Protein AF-A0AB35UZD3-F1 (afdb_monomer_lite)

Radius of gyration: 25.74 Å; chains: 1; bounding box: 60×39×93 Å

Secondary structure (DSSP, 8-state):
-HHHHHHHHHHHTTT----HHHHHHHHHHHHHIIIIIHHHHHSPP---TT-HHHHHHHHHHHHHHHIIIIIIHHHHHIIIII--SHHHHHHHHHHHHHHHHHHHHHHH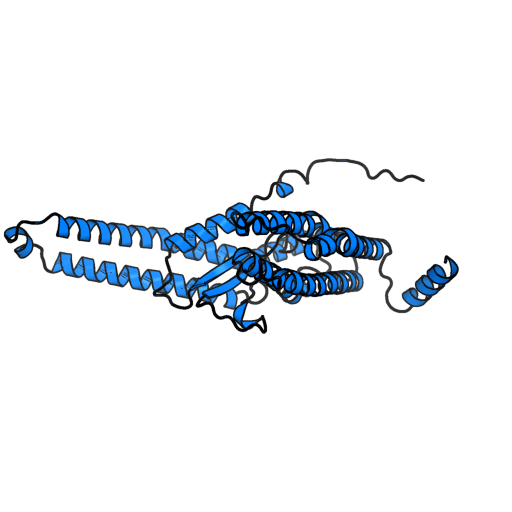HHHTSTTTTT-HHHHHHHHHHHHHHHHHHHTHHHHSS---HHHHHHHHHHHHHHHHHHHHHHHHHHHHHHHHHHHHHHHHHHHHT---HHHHTTS-HHHHHHHHHHHHHHHHHHHHHHHHHHHHHHH-GGG-EEHHHHS-S---SSEEEEEEEESGGGTSEEEEEEEEESSTTT--HHHHHHHHHHHHHHHH--GGGGTSSS---------

Sequence (319 aa):
IENLKSLIKRMVTIQSQIHLDVIDVVHQLEEVYEDKLIPLLIEPIQFVAKNADVVAQMHLKKFENVLTGEFFSLMHVASKKHLSHIEEFDYLYLKGHRLLSELLAYYREFKSQPSLIFNHYVQMFEYKLFAYVKLLEKRKQECFVPLNENDWNFMHERSMQPIRALQSTISQNLVDYRELRMFINKFKRDQTKQTSLLKRMMKSDQAENDLLDAQKSSIELKRKIFMSILDIPRSYPNASVFIEFESMHNFTDKQRHYAFPCGDNGLTRLPILLSVPDTYTEFDVEEFNALIQYDLNFSSSSRAEKIGLDDHSPISYSV

pLDDT: mean 81.77, std 18.62, range [26.58, 97.69]

Foldseek 3Di:
DVVVVVVVVVVVPPPDCQDVVLVVLLVQLVCLLVVPQLCLLVPDQDDDPVCLLVSVVVSVVSNQCSCQVRNLVSLQCCLQPPDDDLVSLVVSLVSSLVSLVVSLVSLVVSCPPPSRVPRPVSVVVSLLSVVLSVLCVLCSVQRRHDDDPVSLVVLQVLLCVLLVLLVCLLVVLVVVLVVLVVLLVVVVVVVVPPPDPVVVVVPDPVVVVVNVVSVVVNLVSLVSSLVSNVCSCVVRVSFKDFSCVPPPDDDPDQWIWMWGAADRSSRNHGTQIQIDGNDSVPDDSVVRVVSSCVSVVVRVDDPPVVPPDDDDDDDDDDD

Organism: NCBI:txid2665161

Structure (mmCIF, N/CA/C/O backbone):
data_AF-A0AB35UZD3-F1
#
_entry.id   AF-A0AB35UZD3-F1
#
loop_
_atom_site.group_PDB
_atom_site.id
_atom_site.type_symbol
_atom_site.label_atom_id
_atom_site.label_alt_id
_atom_site.label_comp_id
_atom_site.label_asym_id
_atom_site.label_entity_id
_atom_site.label_seq_id
_atom_site.pdbx_PDB_ins_code
_atom_site.Cartn_x
_atom_site.Cartn_y
_atom_site.Cartn_z
_atom_site.occupancy
_atom_site.B_iso_or_equiv
_atom_site.auth_seq_id
_atom_site.auth_comp_id
_atom_site.auth_asym_id
_atom_site.auth_atom_id
_atom_site.pdbx_PDB_model_num
ATOM 1 N N . ILE A 1 1 ? 13.316 0.110 -42.122 1.00 50.53 1 ILE A N 1
ATOM 2 C CA . ILE A 1 1 ? 13.240 -0.017 -40.644 1.00 50.53 1 ILE A CA 1
ATOM 3 C C . ILE A 1 1 ? 14.471 0.607 -39.978 1.00 50.53 1 ILE A C 1
ATOM 5 O O . ILE A 1 1 ? 14.299 1.493 -39.151 1.00 50.53 1 ILE A O 1
ATOM 9 N N . GLU A 1 2 ? 15.698 0.272 -40.391 1.00 47.81 2 GLU A N 1
ATOM 10 C CA . GLU A 1 2 ? 16.928 0.882 -39.837 1.00 47.81 2 GLU A CA 1
ATOM 11 C C . GLU A 1 2 ? 17.034 2.405 -40.026 1.00 47.81 2 GLU A C 1
ATOM 13 O O . GLU A 1 2 ? 17.428 3.111 -39.102 1.00 47.81 2 GLU A O 1
ATOM 18 N N . ASN A 1 3 ? 16.591 2.943 -41.167 1.00 46.56 3 ASN A N 1
ATOM 19 C CA . ASN A 1 3 ? 16.571 4.395 -41.388 1.00 46.56 3 ASN A CA 1
ATOM 20 C C . ASN A 1 3 ? 15.575 5.136 -40.477 1.00 46.56 3 ASN A C 1
ATOM 22 O O . ASN A 1 3 ? 15.843 6.265 -40.077 1.00 46.56 3 ASN A O 1
ATOM 26 N N . LEU A 1 4 ? 14.463 4.496 -40.094 1.00 49.16 4 LEU A N 1
ATOM 27 C CA . LEU A 1 4 ? 13.502 5.066 -39.143 1.00 49.16 4 LEU A CA 1
ATOM 28 C C . LEU A 1 4 ? 14.090 5.057 -37.723 1.00 49.16 4 LEU A C 1
ATOM 30 O O . LEU A 1 4 ? 14.024 6.065 -37.031 1.00 49.16 4 LEU A O 1
ATOM 34 N N . LYS A 1 5 ? 14.763 3.962 -37.332 1.00 52.31 5 LYS A N 1
ATOM 35 C CA . LYS A 1 5 ? 15.524 3.881 -36.072 1.00 52.31 5 LYS A CA 1
ATOM 36 C C . LYS A 1 5 ? 16.644 4.930 -36.005 1.00 52.31 5 LYS A C 1
ATOM 38 O O . LYS A 1 5 ? 16.856 5.514 -34.950 1.00 52.31 5 LYS A O 1
ATOM 43 N N . SER A 1 6 ? 17.328 5.207 -37.117 1.00 52.28 6 SER A N 1
ATOM 44 C CA . SER A 1 6 ? 18.376 6.238 -37.222 1.00 52.28 6 SER A CA 1
ATOM 45 C C . SER A 1 6 ? 17.820 7.664 -37.108 1.00 52.28 6 SER A C 1
ATOM 47 O O . SER A 1 6 ? 18.393 8.506 -36.416 1.00 52.28 6 SER A O 1
ATOM 49 N N . LEU A 1 7 ? 16.664 7.930 -37.724 1.00 48.00 7 LEU A N 1
ATOM 50 C CA . LEU A 1 7 ? 15.980 9.222 -37.629 1.00 48.00 7 LEU A CA 1
ATOM 51 C C . LEU A 1 7 ? 15.381 9.460 -36.235 1.00 48.00 7 LEU A C 1
ATOM 53 O O . LEU A 1 7 ? 15.512 10.564 -35.718 1.00 48.00 7 LEU A O 1
ATOM 57 N N . ILE A 1 8 ? 14.833 8.427 -35.584 1.00 53.97 8 ILE A N 1
ATOM 58 C CA . ILE A 1 8 ? 14.399 8.482 -34.176 1.00 53.97 8 ILE A CA 1
ATOM 59 C C . ILE A 1 8 ? 15.610 8.703 -33.257 1.00 53.97 8 ILE A C 1
ATOM 61 O O . ILE A 1 8 ? 15.579 9.612 -32.432 1.00 53.97 8 ILE A O 1
ATOM 65 N N . LYS A 1 9 ? 16.724 7.979 -33.463 1.00 50.94 9 LYS A N 1
ATOM 66 C CA . LYS A 1 9 ? 17.992 8.207 -32.739 1.00 50.94 9 LYS A CA 1
ATOM 67 C C . LYS A 1 9 ? 18.490 9.649 -32.862 1.00 50.94 9 LYS A C 1
ATOM 69 O O . LYS A 1 9 ? 19.002 10.184 -31.890 1.00 50.94 9 LYS A O 1
ATOM 74 N N . ARG A 1 10 ? 18.329 10.285 -34.030 1.00 42.53 10 ARG A N 1
ATOM 75 C CA . ARG A 1 10 ? 18.754 11.676 -34.271 1.00 42.53 10 ARG A CA 1
ATOM 76 C C . ARG A 1 10 ? 17.759 12.735 -33.783 1.00 42.53 10 ARG A C 1
ATOM 78 O O . ARG A 1 10 ? 18.188 13.830 -33.428 1.00 42.53 10 ARG A O 1
ATOM 85 N N . MET A 1 11 ? 16.462 12.430 -33.731 1.00 39.59 11 MET A N 1
ATOM 86 C CA . MET A 1 11 ? 15.460 13.315 -33.118 1.00 39.59 11 MET A CA 1
ATOM 87 C C . MET A 1 11 ? 15.572 13.333 -31.587 1.00 39.59 11 MET A C 1
ATOM 89 O O . MET A 1 11 ? 15.390 14.384 -30.982 1.00 39.59 11 MET A O 1
ATOM 93 N N . VAL A 1 12 ? 15.934 12.205 -30.969 1.00 46.06 12 VAL A N 1
ATOM 94 C CA . VAL A 1 12 ? 16.073 12.068 -29.506 1.00 46.06 12 VAL A CA 1
ATOM 95 C C . VAL A 1 12 ? 17.346 12.744 -28.967 1.00 46.06 12 VAL A C 1
ATOM 97 O O . VAL A 1 12 ? 17.380 13.182 -27.822 1.00 46.06 12 VAL A O 1
ATOM 100 N N . THR A 1 13 ? 18.376 12.942 -29.794 1.00 47.84 13 THR A N 1
ATOM 101 C CA . THR A 1 13 ? 19.670 13.504 -29.357 1.00 47.84 13 THR A CA 1
ATOM 102 C C . THR A 1 13 ? 19.704 15.010 -29.068 1.00 47.84 13 THR A C 1
ATOM 104 O O . THR A 1 13 ? 20.735 15.492 -28.609 1.00 47.84 13 THR A O 1
ATOM 107 N N . ILE A 1 14 ? 18.635 15.774 -29.323 1.00 43.78 14 ILE A N 1
ATOM 108 C CA . ILE A 1 14 ? 18.670 17.243 -29.158 1.00 43.78 14 ILE A CA 1
ATOM 109 C C . ILE A 1 14 ? 18.117 17.712 -27.794 1.00 43.78 14 ILE A C 1
ATOM 111 O O . ILE A 1 14 ? 18.363 18.859 -27.428 1.00 43.78 14 ILE A O 1
ATOM 115 N N . GLN A 1 15 ? 17.445 16.862 -26.996 1.00 41.19 15 GLN A N 1
ATOM 116 C CA . GLN A 1 15 ? 16.806 17.322 -25.742 1.00 41.19 15 GLN A CA 1
ATOM 117 C C . GLN A 1 15 ? 17.125 16.586 -24.429 1.00 41.19 15 GLN A C 1
ATOM 119 O O . GLN A 1 15 ? 16.855 17.171 -23.386 1.00 41.19 15 GLN A O 1
ATOM 124 N N . SER A 1 16 ? 17.769 15.417 -24.413 1.00 50.25 16 SER A N 1
ATOM 125 C CA . SER A 1 16 ? 18.412 14.875 -23.197 1.00 50.25 16 SER A CA 1
ATOM 126 C C . SER A 1 16 ? 19.203 13.610 -23.535 1.00 50.25 16 SER A C 1
ATOM 128 O O . SER A 1 16 ? 18.714 12.726 -24.235 1.00 50.25 16 SER A O 1
ATOM 130 N N . GLN A 1 17 ? 20.447 13.510 -23.065 1.00 63.41 17 GLN A N 1
ATOM 131 C CA . GLN A 1 17 ? 21.273 12.306 -23.212 1.00 63.41 17 GLN A CA 1
ATOM 132 C C . GLN A 1 17 ? 20.837 11.254 -22.182 1.00 63.41 17 GLN A C 1
ATOM 134 O O . GLN A 1 17 ? 21.540 11.002 -21.213 1.00 63.41 17 GLN A O 1
ATOM 139 N N . ILE A 1 18 ? 19.650 10.674 -22.357 1.00 74.19 18 ILE A N 1
ATOM 140 C CA . ILE A 1 18 ? 19.240 9.498 -21.580 1.00 74.19 18 ILE A CA 1
ATOM 141 C C . ILE A 1 18 ? 20.068 8.311 -22.083 1.00 74.19 18 ILE A C 1
ATOM 143 O O . ILE A 1 18 ? 20.087 8.046 -23.291 1.00 74.19 18 ILE A O 1
ATOM 147 N N . HIS A 1 19 ? 20.768 7.612 -21.185 1.00 79.56 19 HIS A N 1
ATOM 148 C CA . HIS A 1 19 ? 21.580 6.459 -21.574 1.00 79.56 19 HIS A CA 1
ATOM 149 C C . HIS A 1 19 ? 20.706 5.325 -22.132 1.00 79.56 19 HIS A C 1
ATOM 151 O O . HIS A 1 19 ? 19.556 5.140 -21.729 1.00 79.56 19 HIS A O 1
ATOM 157 N N . LEU A 1 20 ? 21.262 4.549 -23.072 1.00 79.88 20 LEU A N 1
ATOM 158 C CA . LEU A 1 20 ? 20.545 3.443 -23.722 1.00 79.88 20 LEU A CA 1
ATOM 159 C C . LEU A 1 20 ? 20.046 2.410 -22.705 1.00 79.88 20 LEU A C 1
ATOM 161 O O . LEU A 1 20 ? 18.910 1.970 -22.819 1.00 79.88 20 LEU A O 1
ATOM 165 N N . ASP A 1 21 ? 20.826 2.136 -21.661 1.00 81.12 21 ASP A N 1
ATOM 166 C CA . ASP A 1 21 ? 20.460 1.192 -20.602 1.00 81.12 21 ASP A CA 1
ATOM 167 C C . ASP A 1 21 ? 19.154 1.592 -19.891 1.00 81.12 21 ASP A C 1
ATOM 169 O O . ASP A 1 21 ? 18.340 0.746 -19.526 1.00 81.12 21 ASP A O 1
ATOM 173 N N . VAL A 1 22 ? 18.901 2.897 -19.740 1.00 83.56 22 VAL A N 1
ATOM 174 C CA . VAL A 1 22 ? 17.664 3.425 -19.142 1.00 83.56 22 VAL A CA 1
ATOM 175 C C . VAL A 1 22 ? 16.482 3.263 -20.093 1.00 83.56 22 VAL A C 1
ATOM 177 O O . VAL A 1 22 ? 15.368 2.956 -19.667 1.00 83.56 22 VAL A O 1
ATOM 180 N N . ILE A 1 23 ? 16.720 3.455 -21.392 1.00 86.44 23 ILE A N 1
ATOM 181 C CA . ILE A 1 23 ? 15.714 3.217 -22.429 1.00 86.44 23 ILE A CA 1
ATOM 182 C C . ILE A 1 23 ? 15.342 1.731 -22.458 1.00 86.44 23 ILE A C 1
ATOM 184 O O . ILE A 1 23 ? 14.156 1.417 -22.522 1.00 86.44 23 ILE A O 1
ATOM 188 N N . ASP A 1 24 ? 16.322 0.838 -22.335 1.00 89.38 24 ASP A N 1
ATOM 189 C CA . ASP A 1 24 ? 16.109 -0.609 -22.317 1.00 89.38 24 ASP A CA 1
ATOM 190 C C . ASP A 1 24 ? 15.328 -1.054 -21.072 1.00 89.38 24 ASP A C 1
ATOM 192 O O . ASP A 1 24 ? 14.417 -1.873 -21.183 1.00 89.38 24 ASP A O 1
ATOM 196 N N . VAL A 1 25 ? 15.597 -0.468 -19.898 1.00 91.50 25 VAL A N 1
ATOM 197 C CA . VAL A 1 25 ? 14.774 -0.687 -18.692 1.00 91.50 25 VAL A CA 1
ATOM 198 C C . VAL A 1 25 ? 13.322 -0.272 -18.933 1.00 91.50 25 VAL A C 1
ATOM 200 O O . VAL A 1 25 ? 12.401 -1.008 -18.580 1.00 91.50 25 VAL A O 1
ATOM 203 N N . VAL A 1 26 ? 13.091 0.906 -19.520 1.00 93.06 26 VAL A N 1
ATOM 204 C CA . VAL A 1 26 ? 11.726 1.370 -19.814 1.00 93.06 26 VAL A CA 1
ATOM 205 C C . VAL A 1 26 ? 11.046 0.468 -20.839 1.00 93.06 26 VAL A C 1
ATOM 207 O O . VAL A 1 26 ? 9.862 0.183 -20.689 1.00 93.06 26 VAL A O 1
ATOM 210 N N . HIS A 1 27 ? 11.783 -0.030 -21.830 1.00 93.50 27 HIS A N 1
ATOM 211 C CA . HIS A 1 27 ? 11.247 -0.986 -22.788 1.00 93.50 27 HIS A CA 1
ATOM 212 C C . HIS A 1 27 ? 10.813 -2.289 -22.104 1.00 93.50 27 HIS A C 1
ATOM 214 O O . HIS A 1 27 ? 9.703 -2.750 -22.339 1.00 93.50 27 HIS A O 1
ATOM 220 N N . GLN A 1 28 ? 11.617 -2.819 -21.177 1.00 95.75 28 GLN A N 1
ATOM 221 C CA . GLN A 1 28 ? 11.245 -3.996 -20.382 1.00 95.75 28 GLN A CA 1
ATOM 222 C C . GLN A 1 28 ? 10.005 -3.746 -19.509 1.00 95.75 28 GLN A C 1
ATOM 224 O O . GLN A 1 28 ? 9.176 -4.639 -19.343 1.00 95.75 28 GLN A O 1
ATOM 229 N N . LEU A 1 29 ? 9.839 -2.534 -18.960 1.00 95.25 29 LEU A N 1
ATOM 230 C CA . LEU A 1 29 ? 8.610 -2.166 -18.243 1.00 95.25 29 LEU A CA 1
ATOM 231 C C . LEU A 1 29 ? 7.386 -2.192 -19.166 1.00 95.25 29 LEU A C 1
ATOM 233 O O . LEU A 1 29 ? 6.329 -2.666 -18.751 1.00 95.25 29 LEU A O 1
ATOM 237 N N . GLU A 1 30 ? 7.526 -1.686 -20.393 1.00 95.94 30 GLU A N 1
ATOM 238 C CA . GLU A 1 30 ? 6.470 -1.719 -21.409 1.00 95.94 30 GLU A CA 1
ATOM 239 C C . GLU A 1 30 ? 6.146 -3.166 -21.822 1.00 95.94 30 GLU A C 1
ATOM 241 O O . GLU A 1 30 ? 4.973 -3.526 -21.838 1.00 95.94 30 GLU A O 1
ATOM 246 N N . GLU A 1 31 ? 7.147 -4.029 -22.021 1.00 97.38 31 GLU A N 1
ATOM 247 C CA . GLU A 1 31 ? 6.947 -5.460 -22.313 1.00 97.38 31 GLU A CA 1
ATOM 248 C C . GLU A 1 31 ? 6.206 -6.187 -21.178 1.00 97.38 31 GLU A C 1
ATOM 250 O O . GLU A 1 31 ? 5.203 -6.856 -21.412 1.00 97.38 31 GLU A O 1
ATOM 255 N N . VAL A 1 32 ? 6.635 -6.029 -19.918 1.00 96.69 32 VAL A N 1
ATOM 256 C CA . VAL A 1 32 ? 5.937 -6.639 -18.766 1.00 96.69 32 VAL A CA 1
ATOM 257 C C . VAL A 1 32 ? 4.494 -6.135 -18.668 1.00 96.69 32 VAL A C 1
ATOM 259 O O . VAL A 1 32 ? 3.578 -6.898 -18.340 1.00 96.69 32 VAL A O 1
ATOM 262 N N . TYR A 1 33 ? 4.276 -4.851 -18.946 1.00 96.12 33 TYR A N 1
ATOM 263 C CA . TYR A 1 33 ? 2.950 -4.253 -18.948 1.00 96.12 33 TYR A CA 1
ATOM 264 C C . TYR A 1 33 ? 2.049 -4.855 -20.038 1.00 96.12 33 TYR A C 1
ATOM 266 O O . TYR A 1 33 ? 0.976 -5.369 -19.710 1.00 96.12 33 TYR A O 1
ATOM 274 N N . GLU A 1 34 ? 2.488 -4.843 -21.298 1.00 95.44 34 GLU A N 1
ATOM 275 C CA . GLU A 1 34 ? 1.694 -5.278 -22.454 1.00 95.44 34 GLU A CA 1
ATOM 276 C C . GLU A 1 34 ? 1.517 -6.800 -22.513 1.00 95.44 34 GLU A C 1
ATOM 278 O O . GLU A 1 34 ? 0.404 -7.276 -22.741 1.00 95.44 34 GLU A O 1
ATOM 283 N N . ASP A 1 35 ? 2.573 -7.570 -22.246 1.00 95.94 35 ASP A N 1
ATOM 284 C CA . ASP A 1 35 ? 2.575 -9.020 -22.472 1.00 95.94 35 ASP A CA 1
ATOM 285 C C . ASP A 1 35 ? 2.112 -9.828 -21.257 1.00 95.94 35 ASP A C 1
ATOM 287 O O . ASP A 1 35 ? 1.741 -10.998 -21.394 1.00 95.94 35 ASP A O 1
ATOM 291 N N . LYS A 1 36 ? 2.149 -9.245 -20.049 1.00 95.44 36 LYS A N 1
ATOM 292 C CA . LYS A 1 36 ? 1.853 -9.982 -18.807 1.00 95.44 36 LYS A CA 1
ATOM 293 C C . LYS A 1 36 ? 0.766 -9.349 -17.954 1.00 95.44 36 LYS A C 1
ATOM 295 O O . LYS A 1 36 ? -0.144 -10.060 -17.534 1.00 95.44 36 LYS A O 1
ATOM 300 N N . LEU A 1 37 ? 0.837 -8.048 -17.668 1.00 96.06 37 LEU A N 1
ATOM 301 C CA . LEU A 1 37 ? -0.113 -7.405 -16.751 1.00 96.06 37 LEU A CA 1
ATOM 302 C C . LEU A 1 37 ? -1.478 -7.156 -17.398 1.00 96.06 37 LEU A C 1
ATOM 304 O O . LEU A 1 37 ? -2.499 -7.521 -16.816 1.00 96.06 37 LEU A O 1
ATOM 308 N N . ILE A 1 38 ? -1.505 -6.569 -18.595 1.00 95.38 38 ILE A N 1
ATOM 309 C CA . ILE A 1 38 ? -2.751 -6.270 -19.308 1.00 95.38 38 ILE A CA 1
ATOM 310 C C . ILE A 1 38 ? -3.563 -7.533 -19.637 1.00 95.38 38 ILE A C 1
ATOM 312 O O . ILE A 1 38 ? -4.761 -7.542 -19.336 1.00 95.38 38 ILE A O 1
ATOM 316 N N . PRO A 1 39 ? -2.969 -8.628 -20.153 1.00 94.62 39 PRO A N 1
ATOM 317 C CA . PRO A 1 39 ? -3.711 -9.853 -20.431 1.00 94.62 39 PRO A CA 1
ATOM 318 C C . PRO A 1 39 ? -4.441 -10.399 -19.207 1.00 94.62 39 PRO A C 1
ATOM 320 O O . PRO A 1 39 ? -5.591 -10.805 -19.323 1.00 94.62 39 PRO A O 1
ATOM 323 N N . LEU A 1 40 ? -3.844 -10.322 -18.013 1.00 92.75 40 LEU A N 1
ATOM 324 C CA . LEU A 1 40 ? -4.507 -10.769 -16.786 1.00 92.75 40 LEU A CA 1
ATOM 325 C C . LEU A 1 40 ? -5.782 -9.970 -16.479 1.00 92.75 40 LEU A C 1
ATOM 327 O O . LEU A 1 40 ? -6.731 -10.542 -15.963 1.00 92.75 40 LEU A O 1
ATOM 331 N N . LEU A 1 41 ? -5.848 -8.684 -16.825 1.00 91.81 41 LEU A N 1
ATOM 332 C CA . LEU A 1 41 ? -7.029 -7.851 -16.570 1.00 91.81 41 LEU A CA 1
ATOM 333 C C . LEU A 1 41 ? -8.119 -7.991 -17.645 1.00 91.81 41 LEU A C 1
ATOM 335 O O . LEU A 1 41 ? -9.282 -7.690 -17.376 1.00 91.81 41 LEU A O 1
ATOM 339 N N . ILE A 1 42 ? -7.759 -8.446 -18.847 1.00 87.81 42 ILE A N 1
ATOM 340 C CA . ILE A 1 42 ? -8.686 -8.611 -19.980 1.00 87.81 42 ILE A CA 1
ATOM 341 C C . ILE A 1 42 ? -9.194 -10.057 -20.090 1.00 87.81 42 ILE A C 1
ATOM 343 O O . ILE A 1 42 ? -10.312 -10.288 -20.557 1.00 87.81 42 ILE A O 1
ATOM 347 N N . GLU A 1 43 ? -8.397 -11.041 -19.668 1.00 79.50 43 GLU A N 1
ATOM 348 C CA . GLU A 1 43 ? -8.761 -12.454 -19.735 1.00 79.50 43 GLU A CA 1
ATOM 349 C C . GLU A 1 43 ? -10.076 -12.733 -18.980 1.00 79.50 43 GLU A C 1
ATOM 351 O O . GLU A 1 43 ? -10.225 -12.367 -17.809 1.00 79.50 43 GLU A O 1
ATOM 356 N N . PRO A 1 44 ? -11.048 -13.418 -19.612 1.00 69.69 44 PRO A N 1
ATOM 357 C CA . PRO A 1 44 ? -12.318 -13.708 -18.971 1.00 69.69 44 PRO A CA 1
ATOM 358 C C . PRO A 1 44 ? -12.106 -14.679 -17.808 1.00 69.69 44 PRO A C 1
ATOM 360 O O . PRO A 1 44 ? -11.716 -15.835 -17.996 1.00 69.69 44 PRO A O 1
ATOM 363 N N . ILE A 1 45 ? -12.418 -14.236 -16.592 1.00 74.44 45 ILE A N 1
ATOM 364 C CA . ILE A 1 45 ? -12.371 -15.109 -15.423 1.00 74.44 45 ILE A CA 1
ATOM 365 C C . ILE A 1 45 ? -13.608 -16.010 -15.420 1.00 74.44 45 ILE A C 1
ATOM 367 O O . ILE A 1 45 ? -14.748 -15.553 -15.318 1.00 74.44 45 ILE A O 1
ATOM 371 N N . GLN A 1 46 ? -13.388 -17.322 -15.496 1.00 70.38 46 GLN A N 1
ATOM 372 C CA . GLN A 1 46 ? -14.461 -18.305 -15.370 1.00 70.38 46 GLN A CA 1
ATOM 373 C C . GLN A 1 46 ? -14.864 -18.467 -13.901 1.00 70.38 46 GLN A C 1
ATOM 375 O O . GLN A 1 46 ? -14.268 -19.234 -13.144 1.00 70.38 46 GLN A O 1
ATOM 380 N N . PHE A 1 47 ? -15.901 -17.742 -13.486 1.00 70.25 47 PHE A N 1
ATOM 381 C CA . PHE A 1 47 ? -16.463 -17.879 -12.147 1.00 70.25 47 PHE A CA 1
ATOM 382 C C . PHE A 1 47 ? -17.353 -19.120 -12.054 1.00 70.25 47 PHE A C 1
ATOM 384 O O . PHE A 1 47 ? -18.409 -19.204 -12.678 1.00 70.25 47 PHE A O 1
ATOM 391 N N . VAL A 1 48 ? -16.971 -20.069 -11.201 1.00 66.19 48 VAL A N 1
ATOM 392 C CA . VAL A 1 48 ? -17.897 -21.098 -10.716 1.00 66.19 48 VAL A CA 1
ATOM 393 C C . VAL A 1 48 ? -18.635 -20.505 -9.516 1.00 66.19 48 VAL A C 1
ATOM 395 O O . VAL A 1 48 ? -18.000 -20.165 -8.520 1.00 66.19 48 VAL A O 1
ATOM 398 N N . ALA A 1 49 ? -19.965 -20.376 -9.597 1.00 57.84 49 ALA A N 1
ATOM 399 C CA . ALA A 1 49 ? -20.799 -19.572 -8.686 1.00 57.84 49 ALA A CA 1
ATOM 400 C C . ALA A 1 49 ? -20.582 -19.798 -7.171 1.00 57.84 49 ALA A C 1
ATOM 402 O O . ALA A 1 49 ? -20.855 -18.901 -6.382 1.00 57.84 49 ALA A O 1
ATOM 403 N N . LYS A 1 50 ? -20.078 -20.965 -6.743 1.00 62.28 50 LYS A N 1
ATOM 404 C CA . LYS A 1 50 ? -19.797 -21.261 -5.324 1.00 62.28 50 LYS A CA 1
ATOM 405 C C . LYS A 1 50 ? -18.426 -20.783 -4.817 1.00 62.28 50 LYS A C 1
ATOM 407 O O . LYS A 1 50 ? -18.216 -20.812 -3.614 1.00 62.28 50 LYS A O 1
ATOM 412 N N . ASN A 1 51 ? -17.522 -20.339 -5.696 1.00 72.44 51 ASN A N 1
ATOM 413 C CA . ASN A 1 51 ? -16.123 -20.030 -5.363 1.00 72.44 51 ASN A CA 1
ATOM 414 C C . ASN A 1 51 ? -15.652 -18.665 -5.900 1.00 72.44 51 ASN A C 1
ATOM 416 O O . ASN A 1 51 ? -14.452 -18.470 -6.084 1.00 72.44 51 ASN A O 1
ATOM 420 N N . ALA A 1 52 ? -16.561 -17.725 -6.182 1.00 77.31 52 ALA A N 1
ATOM 421 C CA . ALA A 1 52 ? -16.204 -16.476 -6.860 1.00 77.31 52 ALA A CA 1
ATOM 422 C C . ALA A 1 52 ? -15.126 -15.663 -6.117 1.00 77.31 52 ALA A C 1
ATOM 424 O O . ALA A 1 52 ? -14.160 -15.232 -6.742 1.00 77.31 52 ALA A O 1
ATOM 425 N N . ASP A 1 53 ? -15.224 -15.558 -4.787 1.00 84.12 53 ASP A N 1
ATOM 426 C CA . ASP A 1 53 ? -14.225 -14.869 -3.958 1.00 84.12 53 ASP A CA 1
ATOM 427 C C . ASP A 1 53 ? -12.851 -15.538 -4.001 1.00 84.12 53 ASP A C 1
ATOM 429 O O . ASP A 1 53 ? -11.829 -14.863 -4.089 1.00 84.12 53 ASP A O 1
ATOM 433 N N . VAL A 1 54 ? -12.815 -16.873 -3.971 1.00 85.31 54 VAL A N 1
ATOM 434 C CA . VAL A 1 54 ? -11.562 -17.638 -4.015 1.00 85.31 54 VAL A CA 1
ATOM 435 C C . VAL A 1 54 ? -10.892 -17.471 -5.375 1.00 85.31 54 VAL A C 1
ATOM 437 O O . VAL A 1 54 ? -9.687 -17.240 -5.447 1.00 85.31 54 VAL A O 1
ATOM 440 N N . VAL A 1 55 ? -11.672 -17.546 -6.456 1.00 86.94 55 VAL A N 1
ATOM 441 C CA . VAL A 1 55 ? -11.171 -17.348 -7.820 1.00 86.94 55 VAL A CA 1
ATOM 442 C C . VAL A 1 55 ? -10.641 -15.923 -7.993 1.00 86.94 55 VAL A C 1
ATOM 444 O O . VAL A 1 55 ? -9.538 -15.753 -8.510 1.00 86.94 55 VAL A O 1
ATOM 447 N N . ALA A 1 56 ? -11.368 -14.914 -7.502 1.00 87.38 56 ALA A N 1
ATOM 448 C CA . ALA A 1 56 ? -10.925 -13.523 -7.528 1.00 87.38 56 ALA A CA 1
ATOM 449 C C . ALA A 1 56 ? -9.608 -13.340 -6.756 1.00 87.38 56 ALA A C 1
ATOM 451 O O . ALA A 1 56 ? -8.646 -12.817 -7.308 1.00 87.38 56 ALA A O 1
ATOM 452 N N . GLN A 1 57 ? -9.509 -13.841 -5.522 1.00 89.25 57 GLN A N 1
ATOM 453 C CA . GLN A 1 57 ? -8.280 -13.753 -4.725 1.00 89.25 57 GLN A CA 1
ATOM 454 C C . GLN A 1 57 ? -7.086 -14.453 -5.388 1.00 89.25 57 GLN A C 1
ATOM 456 O O . GLN A 1 57 ? -5.982 -13.911 -5.402 1.00 89.25 57 GLN A O 1
ATOM 461 N N . MET A 1 58 ? -7.283 -15.647 -5.958 1.00 88.69 58 MET A N 1
ATOM 462 C CA . MET A 1 58 ? -6.222 -16.358 -6.678 1.00 88.69 58 MET A CA 1
ATOM 463 C C . MET A 1 58 ? -5.747 -15.578 -7.903 1.00 88.69 58 MET A C 1
ATOM 465 O O . MET A 1 58 ? -4.544 -15.505 -8.158 1.00 88.69 58 MET A O 1
ATOM 469 N N . HIS A 1 59 ? -6.684 -14.986 -8.641 1.00 90.81 59 HIS A N 1
ATOM 470 C CA . HIS A 1 59 ? -6.373 -14.164 -9.796 1.00 90.81 59 HIS A CA 1
ATOM 471 C C . HIS A 1 59 ? -5.602 -12.896 -9.395 1.00 90.81 59 HIS A C 1
ATOM 473 O O . HIS A 1 59 ? -4.525 -12.643 -9.933 1.00 90.81 59 HIS A O 1
ATOM 479 N N . LEU A 1 60 ? -6.082 -12.159 -8.386 1.00 92.81 60 LEU A N 1
ATOM 480 C CA . LEU A 1 60 ? -5.400 -10.975 -7.853 1.00 92.81 60 LEU A CA 1
ATOM 481 C C . LEU A 1 60 ? -3.995 -11.305 -7.352 1.00 92.81 60 LEU A C 1
ATOM 483 O O . LEU A 1 60 ? -3.065 -10.555 -7.615 1.00 92.81 60 LEU A O 1
ATOM 487 N N . LYS A 1 61 ? -3.805 -12.461 -6.710 1.00 92.00 61 LYS A N 1
ATOM 488 C CA . LYS A 1 61 ? -2.480 -12.916 -6.277 1.00 92.00 61 LYS A CA 1
ATOM 489 C C . LYS A 1 61 ? -1.541 -13.188 -7.455 1.00 92.00 61 LYS A C 1
ATOM 491 O O . LYS A 1 61 ? -0.359 -12.866 -7.378 1.00 92.00 61 LYS A O 1
ATOM 496 N N . LYS A 1 62 ? -2.037 -13.790 -8.545 1.00 92.69 62 LYS A N 1
ATOM 497 C CA . LYS A 1 62 ? -1.245 -13.990 -9.773 1.00 92.69 62 LYS A CA 1
ATOM 498 C C . LYS A 1 62 ? -0.819 -12.641 -10.355 1.00 92.69 62 LYS A C 1
ATOM 500 O O . LYS A 1 62 ? 0.354 -12.472 -10.668 1.00 92.69 62 LYS A O 1
ATOM 505 N N . PHE A 1 63 ? -1.753 -11.699 -10.440 1.00 95.19 63 PHE A N 1
ATOM 506 C CA . PHE A 1 63 ? -1.495 -10.341 -10.910 1.00 95.19 63 PHE A CA 1
ATOM 507 C C . PHE A 1 63 ? -0.479 -9.603 -10.024 1.00 95.19 63 PHE A C 1
ATOM 509 O O . PHE A 1 63 ? 0.511 -9.082 -10.527 1.00 95.19 63 PHE A O 1
ATOM 516 N N . GLU A 1 64 ? -0.660 -9.635 -8.703 1.00 95.31 64 GLU A N 1
ATOM 517 C CA . GLU A 1 64 ? 0.246 -9.017 -7.730 1.00 95.31 64 GLU A CA 1
ATOM 518 C C . GLU A 1 64 ? 1.667 -9.574 -7.819 1.00 95.31 64 GLU A C 1
ATOM 520 O O . GLU A 1 64 ? 2.626 -8.810 -7.747 1.00 95.31 64 GLU A O 1
ATOM 525 N N . ASN A 1 65 ? 1.827 -10.885 -8.016 1.00 94.19 65 ASN A N 1
ATOM 526 C CA . ASN A 1 65 ? 3.147 -11.500 -8.154 1.00 94.19 65 ASN A CA 1
ATOM 527 C C . ASN A 1 65 ? 3.899 -10.994 -9.394 1.00 94.19 65 ASN A C 1
ATOM 529 O O . ASN A 1 65 ? 5.099 -10.758 -9.306 1.00 94.19 65 ASN A O 1
ATOM 533 N N . VAL A 1 66 ? 3.214 -10.814 -10.529 1.00 95.69 66 VAL A N 1
ATOM 534 C CA . VAL A 1 66 ? 3.826 -10.240 -11.742 1.00 95.69 66 VAL A CA 1
ATOM 535 C C . VAL A 1 66 ? 4.135 -8.759 -11.521 1.00 95.69 66 VAL A C 1
ATOM 537 O O . VAL A 1 66 ? 5.241 -8.301 -11.804 1.00 95.69 66 VAL A O 1
ATOM 540 N N . LEU A 1 67 ? 3.187 -8.014 -10.947 1.00 96.31 67 LEU A N 1
ATOM 541 C CA . LEU A 1 67 ? 3.343 -6.585 -10.683 1.00 96.31 67 LEU A CA 1
ATOM 542 C C . LEU A 1 67 ? 4.525 -6.305 -9.746 1.00 96.31 67 LEU A C 1
ATOM 544 O O . LEU A 1 67 ? 5.334 -5.425 -10.012 1.00 96.31 67 LEU A O 1
ATOM 548 N N . THR A 1 68 ? 4.650 -7.065 -8.662 1.00 94.88 68 THR A N 1
ATOM 549 C CA . THR A 1 68 ? 5.713 -6.871 -7.667 1.00 94.88 68 THR A CA 1
ATOM 550 C C . THR A 1 68 ? 7.041 -7.496 -8.101 1.00 94.88 68 THR A C 1
ATOM 552 O O . THR A 1 68 ? 8.089 -6.862 -7.989 1.00 94.88 68 THR A O 1
ATOM 555 N N . GLY A 1 69 ? 7.009 -8.726 -8.617 1.00 93.38 69 GLY A N 1
ATOM 556 C CA . GLY A 1 69 ? 8.203 -9.499 -8.952 1.00 93.38 69 GLY A CA 1
ATOM 557 C C . GLY A 1 69 ? 8.896 -9.057 -10.235 1.00 93.38 69 GLY A C 1
ATOM 558 O O . GLY A 1 69 ? 10.110 -9.197 -10.335 1.00 93.38 69 GLY A O 1
ATOM 559 N N . GLU A 1 70 ? 8.151 -8.508 -11.195 1.00 94.25 70 GLU A N 1
ATOM 560 C CA . GLU A 1 70 ? 8.707 -8.098 -12.484 1.00 94.25 70 GLU A CA 1
ATOM 561 C C . GLU A 1 70 ? 8.669 -6.578 -12.649 1.00 94.25 70 GLU A C 1
ATOM 563 O O . GLU A 1 70 ? 9.711 -5.950 -12.806 1.00 94.25 70 GLU A O 1
ATOM 568 N N . PHE A 1 71 ? 7.497 -5.948 -12.527 1.00 96.06 71 PHE A N 1
ATOM 569 C CA . PHE A 1 71 ? 7.366 -4.516 -12.819 1.00 96.06 71 PHE A CA 1
ATOM 570 C C . PHE A 1 71 ? 7.996 -3.624 -11.729 1.00 96.06 71 PHE A C 1
ATOM 572 O O . PHE A 1 71 ? 8.864 -2.796 -12.010 1.00 96.06 71 PHE A O 1
ATOM 579 N N . PHE A 1 72 ? 7.613 -3.804 -10.461 1.00 96.38 72 PHE A N 1
ATOM 580 C CA . PHE A 1 72 ? 8.170 -3.032 -9.341 1.00 96.38 72 PHE A CA 1
ATOM 581 C C . PHE A 1 72 ? 9.653 -3.317 -9.123 1.00 96.38 72 PHE A C 1
ATOM 583 O O . PHE A 1 72 ? 10.412 -2.396 -8.822 1.00 96.38 72 PHE A O 1
ATOM 590 N N . SER A 1 73 ? 10.083 -4.570 -9.304 1.00 93.56 73 SER A N 1
ATOM 591 C CA . SER A 1 73 ? 11.495 -4.932 -9.196 1.00 93.56 73 SER A CA 1
ATOM 592 C C . SER A 1 73 ? 12.350 -4.193 -10.228 1.00 93.56 73 SER A C 1
ATOM 594 O O . SER A 1 73 ? 13.388 -3.652 -9.852 1.00 93.56 73 SER A O 1
ATOM 596 N N . LEU A 1 74 ? 11.901 -4.089 -11.485 1.00 93.44 74 LEU A N 1
ATOM 597 C CA . LEU A 1 74 ? 12.602 -3.322 -12.520 1.00 93.44 74 LEU A CA 1
ATOM 598 C C . LEU A 1 74 ? 12.709 -1.838 -12.157 1.00 93.44 74 LEU A C 1
ATOM 600 O O . LEU A 1 74 ? 13.802 -1.271 -12.209 1.00 93.44 74 LEU A O 1
ATOM 604 N N . MET A 1 75 ? 11.604 -1.220 -11.725 1.00 93.62 75 MET A N 1
ATOM 605 C CA . MET A 1 75 ? 11.613 0.179 -11.280 1.00 93.62 75 MET A CA 1
ATOM 606 C C . MET A 1 75 ? 12.573 0.402 -10.107 1.00 93.62 75 MET A C 1
ATOM 608 O O . MET A 1 75 ? 13.335 1.365 -10.100 1.00 93.62 75 MET A O 1
ATOM 612 N N . HIS A 1 76 ? 12.549 -0.491 -9.118 1.00 94.44 76 HIS A N 1
ATOM 613 C CA . HIS A 1 76 ? 13.399 -0.409 -7.934 1.00 94.44 76 HIS A CA 1
ATOM 614 C C . HIS A 1 76 ? 14.883 -0.546 -8.274 1.00 94.44 76 HIS A C 1
ATOM 616 O O . HIS A 1 76 ? 15.681 0.302 -7.873 1.00 94.44 76 HIS A O 1
ATOM 622 N N . VAL A 1 77 ? 15.253 -1.584 -9.028 1.00 91.88 77 VAL A N 1
ATOM 623 C CA . VAL A 1 77 ? 16.648 -1.845 -9.404 1.00 91.88 77 VAL A CA 1
ATOM 624 C C . VAL A 1 77 ? 17.197 -0.686 -10.224 1.00 91.88 77 VAL A C 1
ATOM 626 O O . VAL A 1 77 ? 18.301 -0.216 -9.943 1.00 91.88 77 VAL A O 1
ATOM 629 N N . ALA A 1 78 ? 16.415 -0.183 -11.180 1.00 91.56 78 ALA A N 1
ATOM 630 C CA . ALA A 1 78 ? 16.815 0.952 -11.990 1.00 91.56 78 ALA A CA 1
ATOM 631 C C . ALA A 1 78 ? 17.061 2.195 -11.126 1.00 91.56 78 ALA A C 1
ATOM 633 O O . ALA A 1 78 ? 18.181 2.707 -11.122 1.00 91.56 78 ALA A O 1
ATOM 634 N N . SER A 1 79 ? 16.078 2.603 -10.314 1.00 91.06 79 SER A N 1
ATOM 635 C CA . SER A 1 79 ? 16.205 3.762 -9.421 1.00 91.06 79 SER A CA 1
ATOM 636 C C . SER A 1 79 ? 17.354 3.636 -8.417 1.00 91.06 79 SER A C 1
ATOM 638 O O . SER A 1 79 ? 17.947 4.639 -8.038 1.00 91.06 79 SER A O 1
ATOM 640 N N . LYS A 1 80 ? 17.689 2.425 -7.961 1.00 90.06 80 LYS A N 1
ATOM 641 C CA . LYS A 1 80 ? 18.741 2.235 -6.954 1.0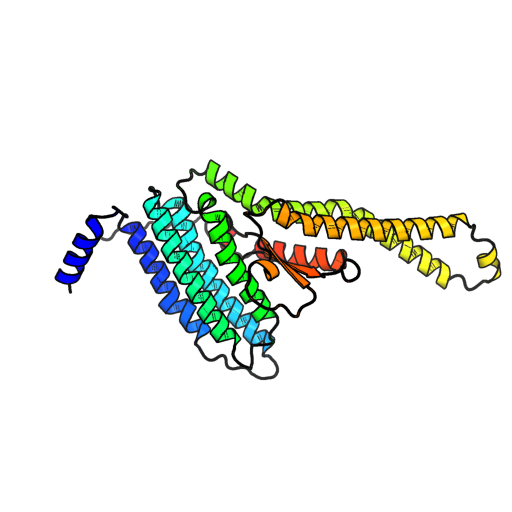0 90.06 80 LYS A CA 1
ATOM 642 C C . LYS A 1 80 ? 20.147 2.117 -7.548 1.00 90.06 80 LYS A C 1
ATOM 644 O O . LYS A 1 80 ? 21.107 2.455 -6.862 1.00 90.06 80 LYS A O 1
ATOM 649 N N . LYS A 1 81 ? 20.296 1.569 -8.761 1.00 85.38 81 LYS A N 1
ATOM 650 C CA . LYS A 1 81 ? 21.606 1.109 -9.266 1.00 85.38 81 LYS A CA 1
ATOM 651 C C . LYS A 1 81 ? 21.981 1.567 -10.672 1.00 85.38 81 LYS A C 1
ATOM 653 O O . LYS A 1 81 ? 23.170 1.567 -10.971 1.00 85.38 81 LYS A O 1
ATOM 658 N N . HIS A 1 82 ? 21.026 1.884 -11.544 1.00 75.19 82 HIS A N 1
ATOM 659 C CA . HIS A 1 82 ? 21.317 2.066 -12.976 1.00 75.19 82 HIS A CA 1
ATOM 660 C C . HIS A 1 82 ? 21.303 3.526 -13.434 1.00 75.19 82 HIS A C 1
ATOM 662 O O . HIS A 1 82 ? 21.829 3.826 -14.501 1.00 75.19 82 HIS A O 1
ATOM 668 N N . LEU A 1 83 ? 20.705 4.428 -12.656 1.00 84.19 83 LEU A N 1
ATOM 669 C CA . LEU A 1 83 ? 20.518 5.823 -13.051 1.00 84.19 83 LEU A CA 1
ATOM 670 C C . LEU A 1 83 ? 21.557 6.730 -12.397 1.00 84.19 83 LEU A C 1
ATOM 672 O O . LEU A 1 83 ? 21.848 6.594 -11.208 1.00 84.19 83 LEU A O 1
ATOM 676 N N . SER A 1 84 ? 22.092 7.676 -13.170 1.00 81.12 84 SER A N 1
ATOM 677 C CA . SER A 1 84 ? 23.129 8.607 -12.702 1.00 81.12 84 SER A CA 1
ATOM 678 C C . SER A 1 84 ? 22.665 10.061 -12.724 1.00 81.12 84 SER A C 1
ATOM 680 O O . SER A 1 84 ? 23.050 10.843 -11.853 1.00 81.12 84 SER A O 1
ATOM 682 N N . HIS A 1 85 ? 21.824 10.433 -13.692 1.00 85.44 85 HIS A N 1
ATOM 683 C CA . HIS A 1 85 ? 21.392 11.816 -13.894 1.00 85.44 85 HIS A CA 1
ATOM 684 C C . HIS A 1 85 ? 19.904 12.004 -13.611 1.00 85.44 85 HIS A C 1
ATOM 686 O O . HIS A 1 85 ? 19.089 11.115 -13.854 1.00 85.44 85 HIS A O 1
ATOM 692 N N . ILE A 1 86 ? 19.539 13.186 -13.107 1.00 87.44 86 ILE A N 1
ATOM 693 C CA . ILE A 1 86 ? 18.162 13.500 -12.703 1.00 87.44 86 ILE A CA 1
ATOM 694 C C . ILE A 1 86 ? 17.166 13.353 -13.862 1.00 87.44 86 ILE A C 1
ATOM 696 O O . ILE A 1 86 ? 16.049 12.893 -13.651 1.00 87.44 86 ILE A O 1
ATOM 700 N N . GLU A 1 87 ? 17.587 13.645 -15.093 1.00 88.44 87 GLU A N 1
ATOM 701 C CA . GLU A 1 87 ? 16.775 13.496 -16.300 1.00 88.44 87 GLU A CA 1
ATOM 702 C C . GLU A 1 87 ? 16.373 12.035 -16.553 1.00 88.44 87 GLU A C 1
ATOM 704 O O . GLU A 1 87 ? 15.288 11.762 -17.065 1.00 88.44 87 GLU A O 1
ATOM 709 N N . GLU A 1 88 ? 17.225 11.084 -16.175 1.00 90.44 88 GLU A N 1
ATOM 710 C CA . GLU A 1 88 ? 16.969 9.651 -16.329 1.00 90.44 88 GLU A CA 1
ATOM 711 C C . GLU A 1 88 ? 15.988 9.148 -15.275 1.00 90.44 88 GLU A C 1
ATOM 713 O O . GLU A 1 88 ? 15.085 8.367 -15.581 1.00 90.44 88 GLU A O 1
ATOM 718 N N . PHE A 1 89 ? 16.127 9.645 -14.044 1.00 92.75 89 PHE A N 1
ATOM 719 C CA . PHE A 1 89 ? 15.164 9.408 -12.974 1.00 92.75 89 PHE A CA 1
ATOM 720 C C . PHE A 1 89 ? 13.789 9.967 -13.330 1.00 92.75 89 PHE A C 1
ATOM 722 O O . PHE A 1 89 ? 12.781 9.280 -13.156 1.00 92.75 89 PHE A O 1
ATOM 729 N N . ASP A 1 90 ? 13.745 11.183 -13.876 1.00 91.75 90 ASP A N 1
ATOM 730 C CA . ASP A 1 90 ? 12.517 11.798 -14.366 1.00 91.75 90 ASP A CA 1
ATOM 731 C C . ASP A 1 90 ? 11.902 10.989 -15.511 1.00 91.75 90 ASP A C 1
ATOM 733 O O . ASP A 1 90 ? 10.692 10.756 -15.512 1.00 91.75 90 ASP A O 1
ATOM 737 N N . TYR A 1 91 ? 12.717 10.514 -16.455 1.00 92.50 91 TYR A N 1
ATOM 738 C CA . TYR A 1 91 ? 12.253 9.676 -17.557 1.00 92.50 91 TYR A CA 1
ATOM 739 C C . TYR A 1 91 ? 11.645 8.355 -17.065 1.00 92.50 91 TYR A C 1
ATOM 741 O O . TYR A 1 91 ? 10.512 8.032 -17.436 1.00 92.50 91 TYR A O 1
ATOM 749 N N . LEU A 1 92 ? 12.347 7.629 -16.186 1.00 94.50 92 LEU A N 1
ATOM 750 C CA . LEU A 1 92 ? 11.852 6.390 -15.580 1.00 94.50 92 LEU A CA 1
ATOM 751 C C . LEU A 1 92 ? 10.555 6.636 -14.802 1.00 94.50 92 LEU A C 1
ATOM 753 O O . LEU A 1 92 ? 9.578 5.909 -14.992 1.00 94.50 92 LEU A O 1
ATOM 757 N N . TYR A 1 93 ? 10.526 7.673 -13.959 1.00 95.88 93 TYR A N 1
ATOM 758 C CA . TYR A 1 93 ? 9.348 8.033 -13.174 1.00 95.88 93 TYR A CA 1
ATOM 759 C C . TYR A 1 93 ? 8.145 8.313 -14.073 1.00 95.88 93 TYR A C 1
ATOM 761 O O . TYR A 1 93 ? 7.086 7.728 -13.868 1.00 95.88 93 TYR A O 1
ATOM 769 N N . LEU A 1 94 ? 8.293 9.180 -15.081 1.00 95.31 94 LEU A N 1
ATOM 770 C CA . LEU A 1 94 ? 7.188 9.568 -15.959 1.00 95.31 94 LEU A CA 1
ATOM 771 C C . LEU A 1 94 ? 6.622 8.363 -16.714 1.00 95.31 94 LEU A C 1
ATOM 773 O O . LEU A 1 94 ? 5.406 8.235 -16.853 1.00 95.31 94 LEU A O 1
ATOM 777 N N . LYS A 1 95 ? 7.493 7.465 -17.185 1.00 95.69 95 LYS A N 1
ATOM 778 C CA . LYS A 1 95 ? 7.083 6.264 -17.917 1.00 95.69 95 LYS A CA 1
ATOM 779 C C . LYS A 1 95 ? 6.422 5.234 -17.006 1.00 95.69 95 LYS A C 1
ATOM 781 O O . LYS A 1 95 ? 5.320 4.793 -17.319 1.00 95.69 95 LYS A O 1
ATOM 786 N N . GLY A 1 96 ? 7.029 4.917 -15.863 1.00 96.31 96 GLY A N 1
ATOM 787 C CA . GLY A 1 96 ? 6.455 3.989 -14.887 1.00 96.31 96 GLY A CA 1
ATOM 788 C C . GLY A 1 96 ? 5.131 4.492 -14.305 1.00 96.31 96 GLY A C 1
ATOM 789 O O . GLY A 1 96 ? 4.156 3.746 -14.251 1.00 96.31 96 GLY A O 1
ATOM 790 N N . HIS A 1 97 ? 5.056 5.777 -13.940 1.00 96.56 97 HIS A N 1
ATOM 791 C CA . HIS A 1 97 ? 3.832 6.409 -13.433 1.00 96.56 97 HIS A CA 1
ATOM 792 C C . HIS A 1 97 ? 2.699 6.376 -14.464 1.00 96.56 97 HIS A C 1
ATOM 794 O O . HIS A 1 97 ? 1.571 6.019 -14.111 1.00 96.56 97 HIS A O 1
ATOM 800 N N . ARG A 1 98 ? 2.996 6.664 -15.741 1.00 97.06 98 ARG A N 1
ATOM 801 C CA . ARG A 1 98 ? 2.026 6.542 -16.840 1.00 97.06 98 ARG A CA 1
ATOM 802 C C . ARG A 1 98 ? 1.482 5.117 -16.940 1.00 97.06 98 ARG A C 1
ATOM 804 O O . ARG A 1 98 ? 0.269 4.945 -16.895 1.00 97.06 98 ARG A O 1
ATOM 811 N N . LEU A 1 99 ? 2.361 4.115 -17.032 1.00 97.69 99 LEU A N 1
ATOM 812 C CA . LEU A 1 99 ? 1.956 2.711 -17.165 1.00 97.69 99 LEU A CA 1
ATOM 813 C C . LEU A 1 99 ? 1.113 2.247 -15.970 1.00 97.69 99 LEU A C 1
ATOM 815 O O . LEU A 1 99 ? 0.095 1.596 -16.162 1.00 97.69 99 LEU A O 1
ATOM 819 N N . LEU A 1 100 ? 1.465 2.632 -14.739 1.00 97.19 100 LEU A N 1
ATOM 820 C CA . LEU A 1 100 ? 0.674 2.291 -13.549 1.00 97.19 100 LEU A CA 1
ATOM 821 C C . LEU A 1 100 ? -0.683 3.005 -13.507 1.00 97.19 100 LEU A C 1
ATOM 823 O O . LEU A 1 100 ? -1.672 2.427 -13.055 1.00 97.19 100 LEU A O 1
ATOM 827 N N . SER A 1 101 ? -0.745 4.248 -13.983 1.00 96.19 101 SER A N 1
ATOM 828 C CA . SER A 1 101 ? -1.999 5.000 -14.086 1.00 96.19 101 SER A CA 1
ATOM 829 C C . SER A 1 101 ? -2.940 4.380 -15.121 1.00 96.19 101 SER A C 1
ATOM 831 O O . SER A 1 101 ? -4.136 4.243 -14.862 1.00 96.19 101 SER A O 1
ATOM 833 N N . GLU A 1 102 ? -2.404 3.961 -16.269 1.00 96.31 102 GLU A N 1
ATOM 834 C CA . GLU A 1 102 ? -3.150 3.215 -17.287 1.00 96.31 102 GLU A CA 1
ATOM 835 C C . GLU A 1 102 ? -3.573 1.836 -16.757 1.00 96.31 102 GLU A C 1
ATOM 837 O O . GLU A 1 102 ? -4.739 1.463 -16.881 1.00 96.31 102 GLU A O 1
ATOM 842 N N . LEU A 1 103 ? -2.682 1.121 -16.063 1.00 96.25 103 LEU A N 1
ATOM 843 C CA . LEU A 1 103 ? -2.979 -0.165 -15.427 1.00 96.25 103 LEU A CA 1
ATOM 844 C C . LEU A 1 103 ? -4.141 -0.060 -14.433 1.00 96.25 103 LEU A C 1
ATOM 846 O O . LEU A 1 103 ? -5.011 -0.926 -14.400 1.00 96.25 103 LEU A O 1
ATOM 850 N N . LEU A 1 104 ? -4.186 1.013 -13.639 1.00 95.19 104 LEU A N 1
ATOM 851 C CA . LEU A 1 104 ? -5.295 1.282 -12.727 1.00 95.19 104 LEU A CA 1
ATOM 852 C C . LEU A 1 104 ? -6.615 1.519 -13.477 1.00 95.19 104 LEU A C 1
ATOM 854 O O . LEU A 1 104 ? -7.673 1.124 -12.985 1.00 95.19 104 LEU A O 1
ATOM 858 N N . ALA A 1 105 ? -6.579 2.132 -14.663 1.00 93.62 105 ALA A N 1
ATOM 859 C CA . ALA A 1 105 ? -7.765 2.286 -15.502 1.00 93.62 105 ALA A CA 1
ATOM 860 C C . ALA A 1 105 ? -8.259 0.928 -16.033 1.00 93.62 105 ALA A C 1
ATOM 862 O O . ALA A 1 105 ? -9.439 0.617 -15.868 1.00 93.62 105 ALA A O 1
ATOM 863 N N . TYR A 1 106 ? -7.359 0.085 -16.551 1.00 95.25 106 TYR A N 1
ATOM 864 C CA . TYR A 1 106 ? -7.692 -1.292 -16.943 1.00 95.25 106 TYR A CA 1
ATOM 865 C C . TYR A 1 106 ? -8.216 -2.118 -15.765 1.00 95.25 106 TYR A C 1
ATOM 867 O O . TYR A 1 106 ? -9.167 -2.882 -15.907 1.00 95.25 106 TYR A O 1
ATOM 875 N N . TYR A 1 107 ? -7.659 -1.925 -14.568 1.00 95.06 107 TYR A N 1
ATOM 876 C CA . TYR A 1 107 ? -8.134 -2.599 -13.363 1.00 95.06 107 TYR A CA 1
ATOM 877 C C . TYR A 1 107 ? -9.575 -2.203 -13.009 1.00 95.06 107 TYR A C 1
ATOM 879 O O . TYR A 1 107 ? -10.376 -3.039 -12.589 1.00 95.06 107 TYR A O 1
ATOM 887 N N . ARG A 1 108 ? -9.940 -0.929 -13.186 1.00 92.75 108 ARG A N 1
ATOM 888 C CA . ARG A 1 108 ? -11.319 -0.465 -12.970 1.00 92.75 108 ARG A CA 1
ATOM 889 C C . ARG A 1 108 ? -12.290 -1.068 -13.974 1.00 92.75 108 ARG A C 1
ATOM 891 O O . ARG A 1 108 ? -13.398 -1.432 -13.586 1.00 92.75 108 ARG A O 1
ATOM 898 N N . GLU A 1 109 ? -11.875 -1.213 -15.229 1.00 92.31 109 GLU A N 1
ATOM 899 C CA . GLU A 1 109 ? -12.660 -1.920 -16.242 1.00 92.31 109 GLU A CA 1
ATOM 900 C C . GLU A 1 109 ? -12.835 -3.398 -15.868 1.00 92.31 109 GLU A C 1
ATOM 902 O O . GLU A 1 109 ? -13.962 -3.893 -15.828 1.00 92.31 109 GLU A O 1
ATOM 907 N N . PHE A 1 110 ? -11.759 -4.069 -15.457 1.00 91.69 110 PHE A N 1
ATOM 908 C CA . PHE A 1 110 ? -11.794 -5.430 -14.922 1.00 91.69 110 PHE A CA 1
ATOM 909 C C . PHE A 1 110 ? -12.780 -5.578 -13.747 1.00 91.69 110 PHE A C 1
ATOM 911 O O . PHE A 1 110 ?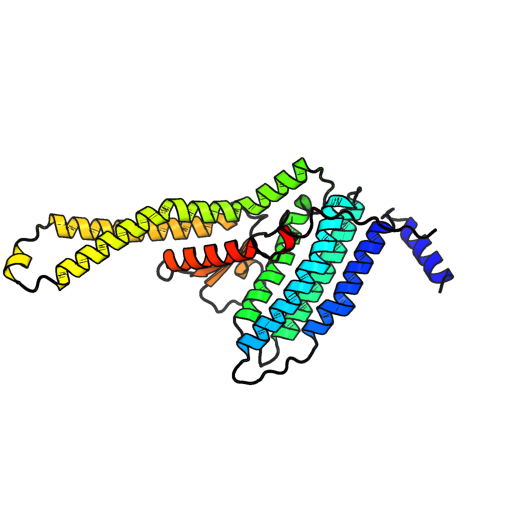 -13.650 -6.449 -13.754 1.00 91.69 110 PHE A O 1
ATOM 918 N N . LYS A 1 111 ? -12.712 -4.682 -12.759 1.00 90.94 111 LYS A N 1
ATOM 919 C CA . LYS A 1 111 ? -13.619 -4.663 -11.603 1.00 90.94 111 LYS A CA 1
ATOM 920 C C . LYS A 1 111 ? -15.076 -4.396 -11.989 1.00 90.94 111 LYS A C 1
ATOM 922 O O . LYS A 1 111 ? -15.977 -4.871 -11.302 1.00 90.94 111 LYS A O 1
ATOM 927 N N . SER A 1 112 ? -15.326 -3.644 -13.063 1.00 89.50 112 SER A N 1
ATOM 928 C CA . SER A 1 112 ? -16.684 -3.289 -13.499 1.00 89.50 112 SER A CA 1
ATOM 929 C C . SER A 1 112 ? -17.518 -4.490 -13.968 1.00 89.50 112 SER A C 1
ATOM 931 O O . SER A 1 112 ? -18.736 -4.376 -14.121 1.00 89.50 112 SER A O 1
ATOM 933 N N . GLN A 1 113 ? -16.890 -5.657 -14.151 1.00 87.56 113 GLN A N 1
ATOM 934 C CA . GLN A 1 113 ? -17.578 -6.903 -14.468 1.00 87.56 113 GLN A CA 1
ATOM 935 C C . GLN A 1 113 ? -18.625 -7.259 -13.387 1.00 87.56 113 GLN A C 1
ATOM 937 O O . GLN A 1 113 ? -18.335 -7.171 -12.189 1.00 87.56 113 GLN A O 1
ATOM 942 N N . PRO A 1 114 ? -19.830 -7.738 -13.764 1.00 85.25 114 PRO A N 1
ATOM 943 C CA . PRO A 1 114 ? -20.914 -8.008 -12.810 1.00 85.25 114 PRO A CA 1
ATOM 944 C C . PRO A 1 114 ? -20.563 -8.981 -11.676 1.00 85.25 114 PRO A C 1
ATOM 946 O O . PRO A 1 114 ? -21.107 -8.878 -10.581 1.00 85.25 114 PRO A O 1
ATOM 949 N N . SER A 1 115 ? -19.656 -9.928 -11.923 1.00 84.38 115 SER A N 1
ATOM 950 C CA . SER A 1 115 ? -19.188 -10.903 -10.931 1.00 84.38 115 SER A CA 1
ATOM 951 C C . SER A 1 115 ? -18.199 -10.329 -9.911 1.00 84.38 115 SER A C 1
ATOM 953 O O . SER A 1 115 ? -17.943 -10.978 -8.898 1.00 84.38 115 SER A O 1
ATOM 955 N N . LEU A 1 116 ? -17.637 -9.142 -10.164 1.00 87.62 116 LEU A N 1
ATOM 956 C CA . LEU A 1 116 ? -16.543 -8.555 -9.387 1.00 87.62 116 LEU A CA 1
ATOM 957 C C . LEU A 1 116 ? -16.882 -7.209 -8.748 1.00 87.62 116 LEU A C 1
ATOM 959 O O . LEU A 1 116 ? -16.253 -6.846 -7.758 1.00 87.62 116 LEU A O 1
ATOM 963 N N . ILE A 1 117 ? -17.881 -6.492 -9.265 1.00 86.25 117 ILE A N 1
ATOM 964 C CA . ILE A 1 117 ? -18.183 -5.111 -8.862 1.00 86.25 117 ILE A CA 1
ATOM 965 C C . ILE A 1 117 ? -18.445 -4.934 -7.355 1.00 86.25 117 ILE A C 1
ATOM 967 O O . ILE A 1 117 ? -18.091 -3.902 -6.792 1.00 86.25 117 ILE A O 1
ATOM 971 N N . PHE A 1 118 ? -19.003 -5.951 -6.689 1.00 87.06 118 PHE A N 1
ATOM 972 C CA . PHE A 1 118 ? -19.256 -5.957 -5.240 1.00 87.06 118 PHE A CA 1
ATOM 973 C C . PHE A 1 118 ? -18.257 -6.812 -4.447 1.00 87.06 118 PHE A C 1
ATOM 975 O O . PHE A 1 118 ? -18.460 -7.069 -3.261 1.00 87.06 118 PHE A O 1
ATOM 982 N N . ASN A 1 119 ? -17.188 -7.290 -5.086 1.00 88.81 119 ASN A N 1
ATOM 983 C CA . ASN A 1 119 ? -16.195 -8.116 -4.420 1.00 88.81 119 ASN A CA 1
ATOM 984 C C . ASN A 1 119 ? -15.271 -7.251 -3.551 1.00 88.81 119 ASN A C 1
ATOM 986 O O . ASN A 1 119 ? -14.512 -6.422 -4.057 1.00 88.81 119 ASN A O 1
ATOM 990 N N . HIS A 1 120 ? -15.296 -7.483 -2.237 1.00 88.62 120 HIS A N 1
ATOM 991 C CA . HIS A 1 120 ? -14.493 -6.717 -1.286 1.00 88.62 120 HIS A CA 1
ATOM 992 C C . HIS A 1 120 ? -12.981 -6.836 -1.547 1.00 88.62 120 HIS A C 1
ATOM 994 O O . HIS A 1 120 ? -12.274 -5.835 -1.491 1.00 88.62 120 HIS A O 1
ATOM 1000 N N . TYR A 1 121 ? -12.470 -8.019 -1.907 1.00 89.56 121 TYR A N 1
ATOM 1001 C CA . TYR A 1 121 ? -11.037 -8.206 -2.175 1.00 89.56 121 TYR A CA 1
ATOM 1002 C C . TYR A 1 121 ? -10.574 -7.429 -3.410 1.00 89.56 121 TYR A C 1
ATOM 1004 O O . TYR A 1 121 ? -9.494 -6.840 -3.397 1.00 89.56 121 TYR A O 1
ATOM 1012 N N . VAL A 1 122 ? -11.408 -7.380 -4.453 1.00 92.38 122 VAL A N 1
ATOM 1013 C CA . VAL A 1 122 ? -11.156 -6.570 -5.656 1.00 92.38 122 VAL A CA 1
ATOM 1014 C C . VAL A 1 122 ? -11.170 -5.080 -5.308 1.00 92.38 122 VAL A C 1
ATOM 1016 O O . VAL A 1 122 ? -10.291 -4.335 -5.734 1.00 92.38 122 VAL A O 1
ATOM 1019 N N . GLN A 1 123 ? -12.107 -4.639 -4.464 1.00 91.62 123 GLN A N 1
ATOM 1020 C CA . GLN A 1 123 ? -12.144 -3.255 -3.990 1.00 91.62 123 GLN A CA 1
ATOM 1021 C C . GLN A 1 123 ? -10.888 -2.873 -3.189 1.00 91.62 123 GLN A C 1
ATOM 1023 O O . GLN A 1 123 ? -10.297 -1.822 -3.439 1.00 91.62 123 GLN A O 1
ATOM 1028 N N . MET A 1 124 ? -10.457 -3.718 -2.247 1.00 91.31 124 MET A N 1
ATOM 1029 C CA . MET A 1 124 ? -9.257 -3.466 -1.437 1.00 91.31 124 MET A CA 1
ATOM 1030 C C . MET A 1 124 ? -7.988 -3.436 -2.291 1.00 91.31 124 MET A C 1
ATOM 1032 O O . MET A 1 124 ? -7.081 -2.641 -2.041 1.00 91.31 124 MET A O 1
ATOM 1036 N N . PHE A 1 125 ? -7.913 -4.281 -3.319 1.00 94.31 125 PHE A N 1
ATOM 1037 C CA . PHE A 1 125 ? -6.780 -4.290 -4.234 1.00 94.31 125 PHE A CA 1
ATOM 1038 C C . PHE A 1 125 ? -6.738 -3.029 -5.109 1.00 94.31 125 PHE A C 1
ATOM 1040 O O . PHE A 1 125 ? -5.662 -2.460 -5.293 1.00 94.31 125 PHE A O 1
ATOM 1047 N N . GLU A 1 126 ? -7.892 -2.524 -5.567 1.00 94.19 126 GLU A N 1
ATOM 1048 C CA . GLU A 1 126 ? -7.968 -1.215 -6.232 1.00 94.19 126 GLU A CA 1
ATOM 1049 C C . GLU A 1 126 ? -7.385 -0.110 -5.344 1.00 94.19 126 GLU A C 1
ATOM 1051 O O . GLU A 1 126 ? -6.582 0.697 -5.811 1.00 94.19 126 GLU A O 1
ATOM 1056 N N . TYR A 1 127 ? -7.752 -0.089 -4.057 1.00 94.62 127 TYR A N 1
ATOM 1057 C CA . TYR A 1 127 ? -7.240 0.901 -3.109 1.00 94.62 127 TYR A CA 1
ATOM 1058 C C . TYR A 1 127 ? -5.724 0.809 -2.956 1.00 94.62 127 TYR A C 1
ATOM 1060 O O . TYR A 1 127 ? -5.060 1.843 -2.963 1.00 94.62 127 TYR A O 1
ATOM 1068 N N . LYS A 1 128 ? -5.157 -0.402 -2.893 1.00 95.25 128 LYS A N 1
ATOM 1069 C CA . LYS A 1 128 ? -3.699 -0.599 -2.863 1.00 95.25 128 LYS A CA 1
ATOM 1070 C C . LYS A 1 128 ? -3.021 -0.084 -4.133 1.00 95.25 128 LYS A C 1
ATOM 1072 O O . LYS A 1 128 ? -2.015 0.615 -4.032 1.00 95.25 128 LYS A O 1
ATOM 1077 N N . LEU A 1 129 ? -3.565 -0.387 -5.312 1.00 96.12 129 LEU A N 1
ATOM 1078 C CA . LEU A 1 129 ? -2.992 0.054 -6.587 1.00 96.12 129 LEU A CA 1
ATOM 1079 C C . LEU A 1 129 ? -3.069 1.580 -6.740 1.00 96.12 129 LEU A C 1
ATOM 1081 O O . LEU A 1 129 ? -2.076 2.225 -7.070 1.00 96.12 129 LEU A O 1
ATOM 1085 N N . PHE A 1 130 ? -4.221 2.171 -6.420 1.00 96.31 130 PHE A N 1
ATOM 1086 C CA . PHE A 1 130 ? -4.403 3.620 -6.394 1.00 96.31 130 PHE A CA 1
ATOM 1087 C C . PHE A 1 130 ? -3.447 4.298 -5.405 1.00 96.31 130 PHE A C 1
ATOM 1089 O O . PHE A 1 130 ? -2.771 5.268 -5.756 1.00 96.31 130 PHE A O 1
ATOM 1096 N N . ALA A 1 131 ? -3.353 3.768 -4.184 1.00 96.81 131 ALA A N 1
ATOM 1097 C CA . ALA A 1 131 ? -2.443 4.271 -3.168 1.00 96.81 131 ALA A CA 1
ATOM 1098 C C . ALA A 1 131 ? -0.989 4.219 -3.621 1.00 96.81 131 ALA A C 1
ATOM 1100 O O . ALA A 1 131 ? -0.241 5.151 -3.351 1.00 96.81 131 ALA A O 1
ATOM 1101 N N . TYR A 1 132 ? -0.587 3.149 -4.309 1.00 97.12 132 TYR A N 1
ATOM 1102 C CA . TYR A 1 132 ? 0.775 3.005 -4.804 1.00 97.12 132 TYR A CA 1
ATOM 1103 C C . TYR A 1 132 ? 1.123 4.129 -5.782 1.00 97.12 132 TYR A C 1
ATOM 1105 O O . TYR A 1 132 ? 2.131 4.808 -5.602 1.00 97.12 132 TYR A O 1
ATOM 1113 N N . VAL A 1 133 ? 0.241 4.406 -6.749 1.00 96.81 133 VAL A N 1
ATOM 1114 C CA . VAL A 1 133 ? 0.407 5.524 -7.695 1.00 96.81 133 VAL A CA 1
ATOM 1115 C C . VAL A 1 133 ? 0.514 6.861 -6.954 1.00 96.81 133 VAL A C 1
ATOM 1117 O O . VAL A 1 133 ? 1.424 7.643 -7.222 1.00 96.81 133 VAL A O 1
ATOM 1120 N N . LYS A 1 134 ? -0.356 7.110 -5.969 1.00 96.94 134 LYS A N 1
ATOM 1121 C CA . LYS A 1 134 ? -0.324 8.343 -5.165 1.00 96.94 134 LYS A CA 1
ATOM 1122 C C . LYS A 1 134 ? 0.939 8.470 -4.313 1.00 96.94 134 LYS A C 1
ATOM 1124 O O . LYS A 1 134 ? 1.507 9.554 -4.212 1.00 96.94 134 LYS A O 1
ATOM 1129 N N . LEU A 1 135 ? 1.408 7.378 -3.718 1.00 97.00 135 LEU A N 1
ATOM 1130 C CA . LEU A 1 135 ? 2.649 7.365 -2.945 1.00 97.00 135 LEU A CA 1
ATOM 1131 C C . LEU A 1 135 ? 3.866 7.609 -3.841 1.00 97.00 135 LEU A C 1
ATOM 1133 O O . LEU A 1 135 ? 4.757 8.347 -3.428 1.00 97.00 135 LEU A O 1
ATOM 1137 N N . LEU A 1 136 ? 3.890 7.077 -5.067 1.00 95.94 136 LEU A N 1
ATOM 1138 C CA . LEU A 1 136 ? 4.934 7.405 -6.043 1.00 95.94 136 LEU A CA 1
ATOM 1139 C C . LEU A 1 136 ? 4.951 8.902 -6.374 1.00 95.94 136 LEU A C 1
ATOM 1141 O O . LEU A 1 136 ? 6.025 9.499 -6.400 1.00 95.94 136 LEU A O 1
ATOM 1145 N N . GLU A 1 137 ? 3.784 9.525 -6.572 1.00 95.94 137 GLU A N 1
ATOM 1146 C CA . GLU A 1 137 ? 3.678 10.972 -6.819 1.00 95.94 137 GLU A CA 1
ATOM 1147 C C . GLU A 1 137 ? 4.236 11.786 -5.646 1.00 95.94 137 GLU A C 1
ATOM 1149 O O . GLU A 1 137 ? 5.085 12.661 -5.830 1.00 95.94 137 GLU A O 1
ATOM 1154 N N . LYS A 1 138 ? 3.796 11.469 -4.423 1.00 96.12 138 LYS A N 1
ATOM 1155 C CA . LYS A 1 138 ? 4.217 12.166 -3.199 1.00 96.12 138 LYS A CA 1
ATOM 1156 C C . LYS A 1 138 ? 5.703 11.992 -2.899 1.00 96.12 138 LYS A C 1
ATOM 1158 O O . LYS A 1 138 ? 6.322 12.887 -2.328 1.00 96.12 138 LYS A O 1
ATOM 1163 N N . ARG A 1 139 ? 6.272 10.846 -3.277 1.00 94.81 139 ARG A N 1
ATOM 1164 C CA . ARG A 1 139 ? 7.647 10.454 -2.945 1.00 94.81 139 ARG A CA 1
ATOM 1165 C C . ARG A 1 139 ? 8.594 10.497 -4.135 1.00 94.81 139 ARG A C 1
ATOM 1167 O O . ARG A 1 139 ? 9.711 9.994 -4.036 1.00 94.81 139 ARG A O 1
ATOM 1174 N N . LYS A 1 140 ? 8.210 11.158 -5.234 1.00 94.75 140 LYS A N 1
ATOM 1175 C CA . LYS A 1 140 ? 9.066 11.323 -6.418 1.00 94.75 140 LYS A CA 1
ATOM 1176 C C . LYS A 1 140 ? 10.471 11.805 -6.038 1.00 94.75 140 LYS A C 1
ATOM 1178 O O . LYS A 1 140 ? 11.459 11.189 -6.415 1.00 94.75 140 LYS A O 1
ATOM 1183 N N . GLN A 1 141 ? 10.547 12.850 -5.215 1.00 92.25 141 GLN A N 1
ATOM 1184 C CA . GLN A 1 141 ? 11.807 13.460 -4.768 1.00 92.25 141 GLN A CA 1
ATOM 1185 C C . GLN A 1 141 ? 12.579 12.627 -3.725 1.00 92.25 141 GLN A C 1
ATOM 1187 O O . GLN A 1 141 ? 13.662 13.018 -3.308 1.00 92.25 141 GLN A O 1
ATOM 1192 N N . GLU A 1 142 ? 12.021 11.503 -3.276 1.00 92.38 142 GLU A N 1
ATOM 1193 C CA . GLU A 1 142 ? 12.607 10.608 -2.268 1.00 92.38 142 GLU A CA 1
ATOM 1194 C C . GLU A 1 142 ? 13.043 9.259 -2.865 1.00 92.38 142 GLU A C 1
ATOM 1196 O O . GLU A 1 142 ? 13.796 8.512 -2.240 1.00 92.38 142 GLU A O 1
ATOM 1201 N N . CYS A 1 143 ? 12.528 8.927 -4.052 1.00 91.75 143 CYS A N 1
ATOM 1202 C CA . CYS A 1 143 ? 12.693 7.627 -4.700 1.00 91.75 143 CYS A CA 1
ATOM 1203 C C . CYS A 1 143 ? 13.289 7.724 -6.110 1.00 91.75 143 CYS A C 1
ATOM 1205 O O . CYS A 1 143 ? 13.913 6.770 -6.565 1.00 91.75 143 CYS A O 1
ATOM 1207 N N . PHE A 1 144 ? 13.088 8.850 -6.801 1.00 93.50 144 PHE A N 1
ATOM 1208 C CA . PHE A 1 144 ? 13.529 9.074 -8.180 1.00 93.50 144 PHE A CA 1
ATOM 1209 C C . PHE A 1 144 ? 14.438 10.298 -8.249 1.00 93.50 144 PHE A C 1
ATOM 1211 O O . PHE A 1 144 ? 14.148 11.282 -8.927 1.00 93.50 144 PHE A O 1
ATOM 1218 N N . VAL A 1 145 ? 15.524 10.243 -7.486 1.00 92.50 145 VAL A N 1
ATOM 1219 C CA . VAL A 1 145 ? 16.605 11.229 -7.486 1.00 92.50 145 VAL A CA 1
ATOM 1220 C C . VAL A 1 145 ? 17.932 10.494 -7.274 1.00 92.50 145 VAL A C 1
ATOM 1222 O O . VAL A 1 145 ? 17.919 9.396 -6.712 1.00 92.50 145 VAL A O 1
ATOM 1225 N N . PRO A 1 146 ? 19.077 11.071 -7.674 1.00 90.75 146 PRO A N 1
ATOM 1226 C CA . PRO A 1 146 ? 20.378 10.473 -7.395 1.00 90.75 146 PRO A CA 1
ATOM 1227 C C . PRO A 1 146 ? 20.618 10.376 -5.882 1.00 90.75 146 PRO A C 1
ATOM 1229 O O . PRO A 1 146 ? 20.721 11.396 -5.200 1.00 90.75 146 PRO A O 1
ATOM 1232 N N . LEU A 1 147 ? 20.704 9.151 -5.359 1.00 91.25 147 LEU A N 1
ATOM 1233 C CA . LEU A 1 147 ? 20.958 8.863 -3.946 1.00 91.25 147 LEU A CA 1
ATOM 1234 C C . LEU A 1 147 ? 22.159 7.929 -3.821 1.00 91.25 147 LEU A C 1
ATOM 1236 O O . LEU A 1 147 ? 22.293 6.970 -4.579 1.00 91.25 147 LEU A O 1
ATOM 1240 N N . ASN A 1 148 ? 23.011 8.176 -2.828 1.00 90.38 148 ASN A N 1
ATOM 1241 C CA . ASN A 1 148 ? 23.956 7.155 -2.378 1.00 90.38 148 ASN A CA 1
ATOM 1242 C C . ASN A 1 148 ? 23.247 6.152 -1.445 1.00 90.38 148 ASN A C 1
ATOM 1244 O O . ASN A 1 148 ? 22.090 6.334 -1.067 1.00 90.38 148 ASN A O 1
ATOM 1248 N N . GLU A 1 149 ? 23.948 5.093 -1.044 1.00 90.56 149 GLU A N 1
ATOM 1249 C CA . GLU A 1 149 ? 23.380 4.040 -0.193 1.00 90.56 149 GLU A CA 1
ATOM 1250 C C . GLU A 1 149 ? 22.889 4.551 1.174 1.00 90.56 149 GLU A C 1
ATOM 1252 O O . GLU A 1 149 ? 21.833 4.131 1.648 1.00 90.56 149 GLU A O 1
ATOM 1257 N N . ASN A 1 150 ? 23.604 5.496 1.792 1.00 93.56 150 ASN A N 1
ATOM 1258 C CA . ASN A 1 150 ? 23.202 6.068 3.079 1.00 93.56 150 ASN A CA 1
ATOM 1259 C C . ASN A 1 150 ? 21.922 6.896 2.943 1.00 93.56 150 ASN A C 1
ATOM 1261 O O . ASN A 1 150 ? 21.008 6.751 3.755 1.00 93.56 150 ASN A O 1
ATOM 1265 N N . ASP A 1 151 ? 21.838 7.724 1.902 1.00 93.88 151 ASP A N 1
ATOM 1266 C CA . ASP A 1 151 ? 20.657 8.536 1.629 1.00 93.88 151 ASP A CA 1
ATOM 1267 C C . ASP A 1 151 ? 19.464 7.650 1.253 1.00 93.88 151 ASP A C 1
ATOM 1269 O O . ASP A 1 151 ? 18.359 7.876 1.741 1.00 93.88 151 ASP A O 1
ATOM 1273 N N . TRP A 1 152 ? 19.680 6.585 0.472 1.00 94.31 152 TRP A N 1
ATOM 1274 C CA . TRP A 1 152 ? 18.651 5.584 0.178 1.00 94.31 152 TRP A CA 1
ATOM 1275 C C . TRP A 1 152 ? 18.095 4.954 1.457 1.00 94.31 152 TRP A C 1
ATOM 1277 O O . TRP A 1 152 ? 16.879 4.900 1.649 1.00 94.31 152 TRP A O 1
ATOM 1287 N N . ASN A 1 153 ? 18.977 4.519 2.360 1.00 94.50 153 ASN A N 1
ATOM 1288 C CA . ASN A 1 153 ? 18.580 3.938 3.639 1.00 94.50 153 ASN A CA 1
ATOM 1289 C C . ASN A 1 153 ? 17.831 4.956 4.504 1.00 94.50 153 ASN A C 1
ATOM 1291 O O . ASN A 1 153 ? 16.808 4.622 5.094 1.00 94.50 153 ASN A O 1
ATOM 1295 N N . PHE A 1 154 ? 18.267 6.215 4.532 1.00 95.12 154 PHE A N 1
ATOM 1296 C CA . PHE A 1 154 ? 17.559 7.277 5.243 1.00 95.12 154 PHE A CA 1
ATOM 1297 C C . PHE A 1 154 ? 16.150 7.527 4.669 1.00 95.12 154 PHE A C 1
ATOM 1299 O O . PHE A 1 154 ? 15.186 7.666 5.428 1.00 95.12 154 PHE A O 1
ATOM 1306 N N . MET A 1 155 ? 15.996 7.523 3.341 1.00 94.88 155 MET A N 1
ATOM 1307 C CA . MET A 1 155 ? 14.691 7.643 2.675 1.00 94.88 155 MET A CA 1
ATOM 1308 C C . MET A 1 155 ? 13.793 6.433 2.954 1.00 94.88 155 MET A C 1
ATOM 1310 O O . MET A 1 155 ? 12.604 6.603 3.245 1.00 94.88 155 MET A O 1
ATOM 1314 N N . HIS A 1 156 ? 14.359 5.223 2.953 1.00 94.69 156 HIS A N 1
ATOM 1315 C CA . HIS A 1 156 ? 13.646 4.008 3.335 1.00 94.69 156 HIS A CA 1
ATOM 1316 C C . HIS A 1 156 ? 13.160 4.072 4.787 1.00 94.69 156 HIS A C 1
ATOM 1318 O O . HIS A 1 156 ? 11.979 3.847 5.053 1.00 94.69 156 HIS A O 1
ATOM 1324 N N . GLU A 1 157 ? 14.021 4.468 5.720 1.00 93.69 157 GLU A N 1
ATOM 1325 C CA . GLU A 1 157 ? 13.661 4.633 7.127 1.00 93.69 157 GLU A CA 1
ATOM 1326 C C . GLU A 1 157 ? 12.524 5.645 7.303 1.00 93.69 157 GLU A C 1
ATOM 1328 O O . GLU A 1 157 ? 11.568 5.376 8.037 1.00 93.69 157 GLU A O 1
ATOM 1333 N N . ARG A 1 158 ? 12.565 6.769 6.572 1.00 93.75 158 ARG A N 1
ATOM 1334 C CA . ARG A 1 158 ? 11.476 7.756 6.562 1.00 93.75 158 ARG A CA 1
ATOM 1335 C C . ARG A 1 158 ? 10.167 7.165 6.036 1.00 93.75 158 ARG A C 1
ATOM 1337 O O . ARG A 1 158 ? 9.116 7.426 6.617 1.00 93.75 158 ARG A O 1
ATOM 1344 N N . SER A 1 159 ? 10.223 6.334 4.995 1.00 94.38 159 SER A N 1
ATOM 1345 C CA . SER A 1 159 ? 9.042 5.651 4.444 1.00 94.38 159 SER A CA 1
ATOM 1346 C C . SER A 1 159 ? 8.360 4.714 5.444 1.00 94.38 159 SER A C 1
ATOM 1348 O O . SER A 1 159 ? 7.140 4.570 5.423 1.00 94.38 159 SER A O 1
ATOM 1350 N N . MET A 1 160 ? 9.143 4.133 6.359 1.00 93.12 160 MET A N 1
ATOM 1351 C CA . MET A 1 160 ? 8.678 3.177 7.365 1.00 93.12 160 MET A CA 1
ATOM 1352 C C . MET A 1 160 ? 8.205 3.839 8.669 1.00 93.12 160 MET A C 1
ATOM 1354 O O . MET A 1 160 ? 7.589 3.172 9.505 1.00 93.12 160 MET A O 1
ATOM 1358 N N . GLN A 1 161 ? 8.451 5.140 8.865 1.00 94.44 161 GLN A N 1
ATOM 1359 C CA . GLN A 1 161 ? 8.029 5.877 10.062 1.00 94.44 161 GLN A CA 1
ATOM 1360 C C . GLN A 1 161 ? 6.535 5.756 10.399 1.00 94.44 161 GLN A C 1
ATOM 1362 O O . GLN A 1 161 ? 6.249 5.442 11.556 1.00 94.44 161 GLN A O 1
ATOM 1367 N N . PRO A 1 162 ? 5.575 5.941 9.469 1.00 94.44 162 PRO A N 1
ATOM 1368 C CA . PRO A 1 162 ? 4.156 5.832 9.812 1.00 94.44 162 PRO A CA 1
ATOM 1369 C C . PRO A 1 162 ? 3.773 4.426 10.292 1.00 94.44 162 PRO A C 1
ATOM 1371 O O . PRO A 1 162 ? 3.029 4.285 11.262 1.00 94.44 162 PRO A O 1
ATOM 1374 N N . ILE A 1 163 ? 4.342 3.382 9.684 1.00 92.50 163 ILE A N 1
ATOM 1375 C CA . ILE A 1 163 ? 4.123 1.990 10.101 1.00 92.50 163 ILE A CA 1
ATOM 1376 C C . ILE A 1 163 ? 4.672 1.756 11.513 1.00 92.50 163 ILE A C 1
ATOM 1378 O O . ILE A 1 163 ? 3.997 1.168 12.359 1.00 92.50 163 ILE A O 1
ATOM 1382 N N . ARG A 1 164 ? 5.874 2.257 11.810 1.00 91.94 164 ARG A N 1
ATOM 1383 C CA . ARG A 1 164 ? 6.466 2.142 13.151 1.00 91.94 164 ARG A CA 1
ATOM 1384 C C . ARG A 1 164 ? 5.692 2.945 14.193 1.00 91.94 164 ARG A C 1
ATOM 1386 O O . ARG A 1 164 ? 5.513 2.474 15.313 1.00 91.94 164 ARG A O 1
ATOM 1393 N N . ALA A 1 165 ? 5.196 4.127 13.832 1.00 93.38 165 ALA A N 1
ATOM 1394 C CA . ALA A 1 165 ? 4.334 4.933 14.690 1.00 93.38 165 ALA A CA 1
ATOM 1395 C C . ALA A 1 165 ? 3.029 4.193 15.016 1.00 93.38 165 ALA A C 1
ATOM 1397 O O . ALA A 1 165 ? 2.586 4.203 16.167 1.00 93.38 165 ALA A O 1
ATOM 1398 N N . LEU A 1 166 ? 2.461 3.485 14.037 1.00 91.62 166 LEU A N 1
ATOM 1399 C CA . LEU A 1 166 ? 1.273 2.654 14.212 1.00 91.62 166 LEU A CA 1
ATOM 1400 C C . LEU A 1 166 ? 1.544 1.484 15.167 1.00 91.62 166 LEU A C 1
ATOM 1402 O O . LEU A 1 166 ? 0.834 1.317 16.161 1.00 91.62 166 LEU A O 1
ATOM 1406 N N . GLN A 1 167 ? 2.619 0.727 14.925 1.00 90.12 167 GLN A N 1
ATOM 1407 C CA . GLN A 1 167 ? 3.043 -0.376 15.794 1.00 90.12 167 GLN A CA 1
ATOM 1408 C C . GLN A 1 167 ? 3.321 0.093 17.227 1.00 90.12 167 GLN A C 1
ATOM 1410 O O . GLN A 1 167 ? 2.910 -0.565 18.185 1.00 90.12 167 GLN A O 1
ATOM 1415 N N . SER A 1 168 ? 3.994 1.234 17.381 1.00 91.31 168 SER A N 1
ATOM 1416 C CA . SER A 1 168 ? 4.322 1.827 18.678 1.00 91.31 168 SER A CA 1
ATOM 1417 C C . SER A 1 168 ? 3.064 2.269 19.424 1.00 91.31 168 SER A C 1
ATOM 1419 O O . SER A 1 168 ? 2.879 1.901 20.583 1.00 91.31 168 SER A O 1
ATOM 1421 N N . THR A 1 169 ? 2.145 2.963 18.742 1.00 90.56 169 THR A N 1
ATOM 1422 C CA . THR A 1 169 ? 0.873 3.424 19.322 1.00 90.56 169 THR A CA 1
ATOM 1423 C C . THR A 1 169 ? 0.069 2.256 19.886 1.00 90.56 169 THR A C 1
ATOM 1425 O O . THR A 1 169 ? -0.456 2.344 20.995 1.00 90.56 169 THR A O 1
ATOM 1428 N N . ILE A 1 170 ? 0.003 1.137 19.166 1.00 88.62 170 ILE A N 1
ATOM 1429 C CA . ILE A 1 170 ? -0.707 -0.052 19.644 1.00 88.62 170 ILE A CA 1
ATOM 1430 C C . ILE A 1 170 ? 0.059 -0.697 20.795 1.00 88.62 170 ILE A C 1
ATOM 1432 O O . ILE A 1 170 ? -0.504 -0.887 21.869 1.00 88.62 170 ILE A O 1
ATOM 1436 N N . SER A 1 171 ? 1.349 -0.980 20.611 1.00 88.19 171 SER A N 1
ATOM 1437 C CA . SER A 1 171 ? 2.156 -1.713 21.596 1.00 88.19 171 SER A CA 1
ATOM 1438 C C . SER A 1 171 ? 2.216 -1.010 22.954 1.00 88.19 171 SER A C 1
ATOM 1440 O O . SER A 1 171 ? 2.149 -1.676 23.983 1.00 88.19 171 SER A O 1
ATOM 1442 N N . GLN A 1 172 ? 2.280 0.325 22.967 1.00 90.00 172 GLN A N 1
ATOM 1443 C CA . GLN A 1 172 ? 2.318 1.125 24.195 1.00 90.00 172 GLN A CA 1
ATOM 1444 C C . GLN A 1 172 ? 1.007 1.102 24.987 1.00 90.00 172 GLN A C 1
ATOM 1446 O O . GLN A 1 172 ? 1.043 1.271 26.197 1.00 90.00 172 GLN A O 1
ATOM 1451 N N . ASN A 1 173 ? -0.144 0.929 24.330 1.00 88.94 173 ASN A N 1
ATOM 1452 C CA . ASN A 1 173 ? -1.452 1.052 24.985 1.00 88.94 173 ASN A CA 1
ATOM 1453 C C . ASN A 1 173 ? -2.199 -0.297 25.091 1.00 88.94 173 ASN A C 1
ATOM 1455 O O . ASN A 1 173 ? -3.205 -0.391 25.793 1.00 88.94 173 ASN A O 1
ATOM 1459 N N . LEU A 1 174 ? -1.739 -1.347 24.401 1.00 88.38 174 LEU A N 1
ATOM 1460 C CA . LEU A 1 174 ? -2.430 -2.638 24.318 1.00 88.38 174 LEU A CA 1
ATOM 1461 C C . LEU A 1 174 ? -2.402 -3.419 25.637 1.00 88.38 174 LEU A C 1
ATOM 1463 O O . LEU A 1 174 ? -3.392 -4.069 25.971 1.00 88.38 174 LEU A O 1
ATOM 1467 N N . VAL A 1 175 ? -1.291 -3.368 26.379 1.00 89.12 175 VAL A N 1
ATOM 1468 C CA . VAL A 1 175 ? -1.164 -4.055 27.677 1.00 89.12 175 VAL A CA 1
ATOM 1469 C C . VAL A 1 175 ? -2.164 -3.469 28.669 1.00 89.12 175 VAL A C 1
ATOM 1471 O O . VAL A 1 175 ? -3.044 -4.190 29.136 1.00 89.12 175 VAL A O 1
ATOM 1474 N N . ASP A 1 176 ? -2.120 -2.153 28.870 1.00 88.06 176 ASP A N 1
ATOM 1475 C CA . ASP A 1 176 ? -3.043 -1.428 29.748 1.00 88.06 176 ASP A CA 1
ATOM 1476 C C . ASP A 1 176 ? -4.509 -1.658 29.344 1.00 88.06 176 ASP A C 1
ATOM 1478 O O . ASP A 1 176 ? -5.380 -1.897 30.184 1.00 88.06 176 ASP A O 1
ATOM 1482 N N . TYR A 1 177 ? -4.797 -1.660 28.036 1.00 89.38 177 TYR A N 1
ATOM 1483 C CA . TYR A 1 177 ? -6.139 -1.937 27.526 1.00 89.38 177 TYR A CA 1
ATOM 1484 C C . TYR A 1 177 ? -6.614 -3.357 27.868 1.00 89.38 177 TYR A C 1
ATOM 1486 O O . TYR A 1 177 ? -7.758 -3.547 28.300 1.00 89.38 177 TYR A O 1
ATOM 1494 N N . ARG A 1 178 ? -5.742 -4.362 27.715 1.00 90.62 178 ARG A N 1
ATOM 1495 C CA . ARG A 1 178 ? -6.031 -5.761 28.064 1.00 90.62 178 ARG A CA 1
ATOM 1496 C C . ARG A 1 178 ? -6.254 -5.937 29.556 1.00 90.62 178 ARG A C 1
ATOM 1498 O O . ARG A 1 178 ? -7.216 -6.606 29.935 1.00 90.62 178 ARG A O 1
ATOM 1505 N N . GLU A 1 179 ? -5.424 -5.318 30.387 1.00 90.56 179 GLU A N 1
ATOM 1506 C CA . GLU A 1 179 ? -5.552 -5.371 31.844 1.00 90.56 179 GLU A CA 1
ATOM 1507 C C . GLU A 1 179 ? -6.884 -4.774 32.312 1.00 90.56 179 GLU A C 1
ATOM 1509 O O . GLU A 1 179 ? -7.635 -5.435 33.040 1.00 90.56 179 GLU A O 1
ATOM 1514 N N . LEU A 1 180 ? -7.253 -3.592 31.804 1.00 88.81 180 LEU A N 1
ATOM 1515 C CA . LEU A 1 180 ? -8.550 -2.967 32.079 1.00 88.81 180 LEU A CA 1
ATOM 1516 C C . LEU A 1 180 ? -9.715 -3.866 31.642 1.00 88.81 180 LEU A C 1
ATOM 1518 O O . LEU A 1 180 ? -10.670 -4.075 32.397 1.00 88.81 180 LEU A O 1
ATOM 1522 N N . ARG A 1 181 ? -9.638 -4.468 30.448 1.00 89.44 181 ARG A N 1
ATOM 1523 C CA . ARG A 1 181 ? -10.686 -5.368 29.940 1.00 89.44 181 ARG A CA 1
ATOM 1524 C C . ARG A 1 181 ? -10.802 -6.641 30.783 1.00 89.44 181 ARG A C 1
ATOM 1526 O O . ARG A 1 181 ? -11.915 -7.099 31.054 1.00 89.44 181 ARG A O 1
ATOM 1533 N N . MET A 1 182 ? -9.678 -7.211 31.218 1.00 89.62 182 MET A N 1
ATOM 1534 C CA . MET A 1 182 ? -9.643 -8.376 32.106 1.00 89.62 182 MET A CA 1
ATOM 1535 C C . MET A 1 182 ? -10.267 -8.061 33.466 1.00 89.62 182 MET A C 1
ATOM 1537 O O . MET A 1 182 ? -11.097 -8.843 33.938 1.00 89.62 182 MET A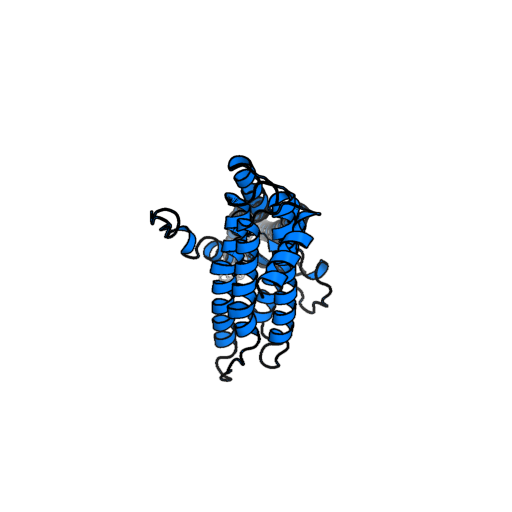 O 1
ATOM 1541 N N . PHE A 1 183 ? -9.930 -6.913 34.059 1.00 88.12 183 PHE A N 1
ATOM 1542 C CA . PHE A 1 183 ? -10.511 -6.448 35.317 1.00 88.12 183 PHE A CA 1
ATOM 1543 C C . PHE A 1 183 ? -12.035 -6.286 35.210 1.00 88.12 183 PHE A C 1
ATOM 1545 O O . PHE A 1 183 ? -12.778 -6.902 35.980 1.00 88.12 183 PHE A O 1
ATOM 1552 N N . ILE A 1 184 ? -12.515 -5.566 34.189 1.00 87.81 184 ILE A N 1
ATOM 1553 C CA . ILE A 1 184 ? -13.950 -5.353 33.937 1.00 87.81 184 ILE A CA 1
ATOM 1554 C C . ILE A 1 184 ? -14.683 -6.691 33.751 1.00 87.81 184 ILE A C 1
ATOM 1556 O O . ILE A 1 184 ? -15.753 -6.911 34.326 1.00 87.81 184 ILE A O 1
ATOM 1560 N N . ASN A 1 185 ? -14.119 -7.613 32.966 1.00 88.19 185 ASN A N 1
ATOM 1561 C CA . ASN A 1 185 ? -14.735 -8.914 32.703 1.00 88.19 185 ASN A CA 1
ATOM 1562 C C . ASN A 1 185 ? -14.773 -9.810 33.946 1.00 88.19 185 ASN A C 1
ATOM 1564 O O . ASN A 1 185 ? -15.776 -10.492 34.175 1.00 88.19 185 ASN A O 1
ATOM 1568 N N . LYS A 1 186 ? -13.708 -9.812 34.757 1.00 87.06 186 LYS A N 1
ATOM 1569 C CA . LYS A 1 186 ? -13.664 -10.542 36.031 1.00 87.06 186 LYS A CA 1
ATOM 1570 C C . LYS A 1 186 ? -14.745 -10.024 36.978 1.00 87.06 186 LYS A C 1
ATOM 1572 O O . LYS A 1 186 ? -15.542 -10.814 37.474 1.00 87.06 186 LYS A O 1
ATOM 1577 N N . PHE A 1 187 ? -14.857 -8.705 37.121 1.00 80.00 187 PHE A N 1
ATOM 1578 C CA . PHE A 1 187 ? -15.858 -8.088 37.985 1.00 80.00 187 PHE A CA 1
ATOM 1579 C C . PHE A 1 187 ? -17.301 -8.392 37.542 1.00 80.00 187 PHE A C 1
ATOM 1581 O O . PHE A 1 187 ? -18.142 -8.761 38.365 1.00 80.00 187 PHE A O 1
ATOM 1588 N N . LYS A 1 188 ? -17.595 -8.329 36.233 1.00 81.94 188 LYS A N 1
ATOM 1589 C CA . LYS A 1 188 ? -18.913 -8.702 35.676 1.00 81.94 188 LYS A CA 1
ATOM 1590 C C . LYS A 1 188 ? -19.267 -10.174 35.930 1.00 81.94 188 LYS A C 1
ATOM 1592 O O . LYS A 1 188 ? -20.416 -10.493 36.250 1.00 81.94 188 LYS A O 1
ATOM 1597 N N . ARG A 1 189 ? -18.289 -11.081 35.825 1.00 80.69 189 ARG A N 1
ATOM 1598 C CA . ARG A 1 189 ? -18.458 -12.514 36.144 1.00 80.69 189 ARG A CA 1
ATOM 1599 C C . ARG A 1 189 ? -18.702 -12.742 37.637 1.00 80.69 189 ARG A C 1
ATOM 1601 O O . ARG A 1 189 ? -19.543 -13.558 38.008 1.00 80.69 189 ARG A O 1
ATOM 1608 N N . ASP A 1 190 ? -18.015 -11.997 38.493 1.00 75.75 190 ASP A N 1
ATOM 1609 C CA . ASP A 1 190 ? -18.174 -12.094 39.945 1.00 75.75 190 ASP A CA 1
ATOM 1610 C C . ASP A 1 190 ? -19.495 -11.475 40.440 1.00 75.75 190 ASP A C 1
ATOM 1612 O O . ASP A 1 190 ? -20.002 -11.868 41.491 1.00 75.75 190 ASP A O 1
ATOM 1616 N N . GLN A 1 191 ? -20.102 -10.542 39.694 1.00 66.44 191 GLN A N 1
ATOM 1617 C CA . GLN A 1 191 ? -21.487 -10.106 39.931 1.00 66.44 191 GLN A CA 1
ATOM 1618 C C . GLN A 1 191 ? -22.511 -11.176 39.537 1.00 66.44 191 GLN A C 1
ATOM 1620 O O . GLN A 1 191 ? -23.426 -11.451 40.307 1.00 66.44 191 GLN A O 1
ATOM 1625 N N . THR A 1 192 ? -22.353 -11.807 38.372 1.00 64.81 192 THR A N 1
ATOM 1626 C CA . THR A 1 192 ? -23.304 -12.822 37.875 1.00 64.81 192 THR A CA 1
ATOM 1627 C C . THR A 1 192 ? -23.265 -14.128 38.672 1.00 64.81 192 THR A C 1
ATOM 1629 O O . THR A 1 192 ? -24.290 -14.791 38.801 1.00 64.81 192 THR A O 1
ATOM 1632 N N . LYS A 1 193 ? -22.118 -14.482 39.269 1.00 61.97 193 LYS A N 1
ATOM 1633 C CA . LYS A 1 193 ? -21.988 -15.645 40.168 1.00 61.97 193 LYS A CA 1
ATOM 1634 C C . LYS A 1 193 ? -22.521 -15.415 41.587 1.00 61.97 193 LYS A C 1
ATOM 1636 O O . LYS A 1 193 ? -22.737 -16.385 42.310 1.00 61.97 193 LYS A O 1
ATOM 1641 N N . GLN A 1 194 ? -22.722 -14.169 42.022 1.00 55.41 194 GLN A N 1
ATOM 1642 C CA . GLN A 1 194 ? -23.261 -13.875 43.354 1.00 55.41 194 GLN A CA 1
ATOM 1643 C C . GLN A 1 194 ? -24.796 -13.810 43.333 1.00 55.41 194 GLN A C 1
ATOM 1645 O O . GLN A 1 194 ? -25.397 -12.743 43.369 1.00 55.41 194 GLN A O 1
ATOM 1650 N N . THR A 1 195 ? -25.435 -14.982 43.344 1.00 48.47 195 THR A N 1
ATOM 1651 C CA . THR A 1 195 ? -26.891 -15.179 43.508 1.00 48.47 195 THR A CA 1
ATOM 1652 C C . THR A 1 195 ? -27.402 -14.960 44.941 1.00 48.47 195 THR A C 1
ATOM 1654 O O . THR A 1 195 ? -28.603 -15.042 45.184 1.00 48.47 195 THR A O 1
ATOM 1657 N N . SER A 1 196 ? -26.531 -14.662 45.914 1.00 57.34 196 SER A N 1
ATOM 1658 C CA . SER A 1 196 ? -26.948 -14.387 47.296 1.00 57.34 196 SER A CA 1
ATOM 1659 C C . SER A 1 196 ? -27.200 -12.892 47.503 1.00 57.34 196 SER A C 1
ATOM 1661 O O . SER A 1 196 ? -26.265 -12.095 47.610 1.00 57.34 196 SER A O 1
ATOM 1663 N N . LEU A 1 197 ? -28.482 -12.524 47.588 1.00 55.12 197 LEU A N 1
ATOM 1664 C CA . LEU A 1 197 ? -28.980 -11.161 47.825 1.00 55.12 197 LEU A CA 1
ATOM 1665 C C . LEU A 1 197 ? -28.337 -10.485 49.056 1.00 55.12 197 LEU A C 1
ATOM 1667 O O . LEU A 1 197 ? -28.133 -9.275 49.055 1.00 55.12 197 LEU A O 1
ATOM 1671 N N . LEU A 1 198 ? -27.930 -11.273 50.058 1.00 52.47 198 LEU A N 1
ATOM 1672 C CA . LEU A 1 198 ? -27.303 -10.808 51.302 1.00 52.47 198 LEU A CA 1
ATOM 1673 C C . LEU A 1 198 ? -25.839 -10.360 51.129 1.00 52.47 198 LEU A C 1
ATOM 1675 O O . LEU A 1 198 ? -25.388 -9.464 51.833 1.00 52.47 198 LEU A O 1
ATOM 1679 N N . LYS A 1 199 ? -25.101 -10.916 50.154 1.00 53.53 199 LYS A N 1
ATOM 1680 C CA . LYS A 1 199 ? -23.738 -10.456 49.808 1.00 53.53 199 LYS A CA 1
ATOM 1681 C C . LYS A 1 199 ? -23.736 -9.252 48.867 1.00 53.53 199 LYS A C 1
ATOM 1683 O O . LYS A 1 199 ? -22.750 -8.522 48.823 1.00 53.53 199 LYS A O 1
ATOM 1688 N N . ARG A 1 200 ? -24.837 -9.027 48.142 1.00 54.59 200 ARG A N 1
ATOM 1689 C CA . ARG A 1 200 ? -24.999 -7.882 47.234 1.00 54.59 200 ARG A CA 1
ATOM 1690 C C . ARG A 1 200 ? -25.145 -6.556 47.988 1.00 54.59 200 ARG A C 1
ATOM 1692 O O . ARG A 1 200 ? -24.719 -5.538 47.469 1.00 54.59 200 ARG A O 1
ATOM 1699 N N . MET A 1 201 ? -25.676 -6.592 49.212 1.00 51.66 201 MET A N 1
ATOM 1700 C CA . MET A 1 201 ? -25.814 -5.429 50.103 1.00 51.66 201 MET A CA 1
ATOM 1701 C C . MET A 1 201 ? -24.530 -5.053 50.871 1.00 51.66 201 MET A C 1
ATOM 1703 O O . MET A 1 201 ? -24.499 -3.998 51.488 1.00 51.66 201 MET A O 1
ATOM 1707 N N . MET A 1 202 ? -23.479 -5.887 50.845 1.00 50.50 202 MET A N 1
ATOM 1708 C CA . MET A 1 202 ? -22.195 -5.628 51.530 1.00 50.50 202 MET A CA 1
ATOM 1709 C C . MET A 1 202 ? -21.012 -5.402 5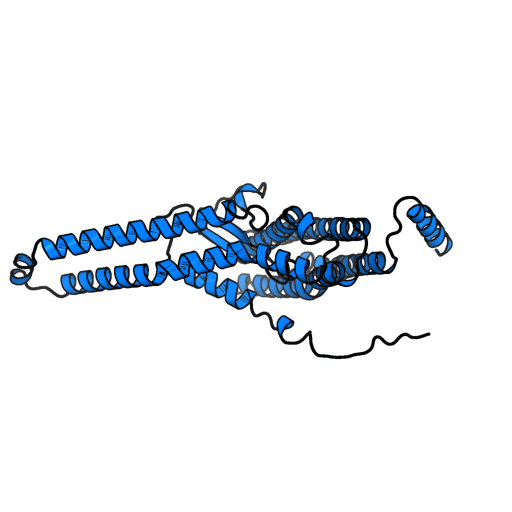0.571 1.00 50.50 202 MET A C 1
ATOM 1711 O O . MET A 1 202 ? -19.871 -5.304 51.024 1.00 50.50 202 MET A O 1
ATOM 1715 N N . LYS A 1 203 ? -21.238 -5.337 49.251 1.00 56.41 203 LYS A N 1
ATOM 1716 C CA . LYS A 1 203 ? -20.214 -4.826 48.326 1.00 56.41 203 LYS A CA 1
ATOM 1717 C C . LYS A 1 203 ? -20.151 -3.312 48.516 1.00 56.41 203 LYS A C 1
ATOM 1719 O O . LYS A 1 203 ? -21.166 -2.651 48.350 1.00 56.41 203 LYS A O 1
ATOM 1724 N N . SER A 1 204 ? -18.996 -2.804 48.942 1.00 59.50 204 SER A N 1
ATOM 1725 C CA . SER A 1 204 ? -18.826 -1.382 49.233 1.00 59.50 204 SER A CA 1
ATOM 1726 C C . SER A 1 204 ? -18.995 -0.541 47.971 1.00 59.50 204 SER A C 1
ATOM 1728 O O . SER A 1 204 ? -18.569 -0.959 46.892 1.00 59.50 204 SER A O 1
ATOM 1730 N N . ASP A 1 205 ? -19.538 0.667 48.137 1.00 66.88 205 ASP A N 1
ATOM 1731 C CA . ASP A 1 205 ? -19.602 1.708 47.102 1.00 66.88 205 ASP A CA 1
ATOM 1732 C C . ASP A 1 205 ? -18.249 1.886 46.388 1.00 66.88 205 ASP A C 1
ATOM 1734 O O . ASP A 1 205 ? -18.196 2.165 45.196 1.00 66.88 205 ASP A O 1
ATOM 1738 N N . GLN A 1 206 ? -17.137 1.627 47.089 1.00 72.44 206 GLN A N 1
ATOM 1739 C CA . GLN A 1 206 ? -15.788 1.645 46.527 1.00 72.44 206 GLN A CA 1
ATOM 1740 C C . GLN A 1 206 ? -15.604 0.666 45.360 1.00 72.44 206 GLN A C 1
ATOM 1742 O O . GLN A 1 206 ? -15.063 1.050 44.336 1.00 72.44 206 GLN A O 1
ATOM 1747 N N . ALA A 1 207 ? -16.071 -0.580 45.475 1.00 72.62 207 ALA A N 1
ATOM 1748 C CA . ALA A 1 207 ? -15.891 -1.575 44.415 1.00 72.62 207 ALA A CA 1
ATOM 1749 C C . ALA A 1 207 ? -16.732 -1.255 43.165 1.00 72.62 207 ALA A C 1
ATOM 1751 O O . ALA A 1 207 ? -16.373 -1.641 42.052 1.00 72.62 207 ALA A O 1
ATOM 1752 N N . GLU A 1 208 ? -17.867 -0.581 43.350 1.00 76.44 208 GLU A N 1
ATOM 1753 C CA . GLU A 1 208 ? -18.696 -0.078 42.256 1.00 76.44 208 GLU A CA 1
ATOM 1754 C C . GLU A 1 208 ? -18.066 1.159 41.602 1.00 76.44 208 GLU A C 1
ATOM 1756 O O . GLU A 1 208 ? -17.983 1.218 40.375 1.00 76.44 208 GLU A O 1
ATOM 1761 N N . ASN A 1 209 ? -17.523 2.080 42.403 1.00 82.81 209 ASN A N 1
ATOM 1762 C CA . ASN A 1 209 ? -16.762 3.232 41.918 1.00 82.81 209 ASN A CA 1
ATOM 1763 C C . ASN A 1 209 ? -15.508 2.801 41.139 1.00 82.81 209 ASN A C 1
ATOM 1765 O O . ASN A 1 209 ? -15.316 3.254 40.016 1.00 82.81 209 ASN A O 1
ATOM 1769 N N . ASP A 1 210 ? -14.730 1.842 41.651 1.00 83.56 210 ASP A N 1
ATOM 1770 C CA . ASP A 1 210 ? -13.543 1.305 40.970 1.00 83.56 210 ASP A CA 1
ATOM 1771 C C . ASP A 1 210 ? -13.905 0.672 39.607 1.00 83.56 210 ASP A C 1
ATOM 1773 O O . ASP A 1 210 ? -13.146 0.759 38.638 1.00 83.56 210 ASP A O 1
ATOM 1777 N N . LEU A 1 211 ? -15.082 0.039 39.495 1.00 83.62 211 LEU A N 1
ATOM 1778 C CA . LEU A 1 211 ? -15.576 -0.491 38.220 1.00 83.62 211 LEU A CA 1
ATOM 1779 C C . LEU A 1 211 ? -15.929 0.635 37.243 1.00 83.62 211 LEU A C 1
ATOM 1781 O O . LEU A 1 211 ? -15.600 0.531 36.057 1.00 83.62 211 LEU A O 1
ATOM 1785 N N . LEU A 1 212 ? -16.637 1.664 37.712 1.00 86.81 212 LEU A N 1
ATOM 1786 C CA . LEU A 1 212 ? -17.001 2.821 36.894 1.00 86.81 212 LEU A CA 1
ATOM 1787 C C . LEU A 1 212 ? -15.746 3.545 36.396 1.00 86.81 212 LEU A C 1
ATOM 1789 O O . LEU A 1 212 ? -15.651 3.851 35.205 1.00 86.81 212 LEU A O 1
ATOM 1793 N N . ASP A 1 213 ? -14.749 3.712 37.262 1.00 89.06 213 ASP A N 1
ATOM 1794 C CA . ASP A 1 213 ? -13.461 4.313 36.925 1.00 89.06 213 ASP A CA 1
ATOM 1795 C C . ASP A 1 213 ? -12.686 3.463 35.912 1.00 89.06 213 ASP A C 1
ATOM 1797 O O . ASP A 1 213 ? -12.160 3.994 34.929 1.00 89.06 213 ASP A O 1
ATOM 1801 N N . ALA A 1 214 ? -12.675 2.134 36.064 1.00 87.06 214 ALA A N 1
ATOM 1802 C CA . ALA A 1 214 ? -12.050 1.233 35.097 1.00 87.06 214 ALA A CA 1
ATOM 1803 C C . ALA A 1 214 ? -12.753 1.258 33.726 1.00 87.06 214 ALA A C 1
ATOM 1805 O O . ALA A 1 214 ? -12.090 1.244 32.685 1.00 87.06 214 ALA A O 1
ATOM 1806 N N . GLN A 1 215 ? -14.090 1.322 33.692 1.00 88.25 215 GLN A N 1
ATOM 1807 C CA . GLN A 1 215 ? -14.856 1.450 32.446 1.00 88.25 215 GLN A CA 1
ATOM 1808 C C . GLN A 1 215 ? -14.577 2.779 31.749 1.00 88.25 215 GLN A C 1
ATOM 1810 O O . GLN A 1 215 ? -14.335 2.799 30.540 1.00 88.25 215 GLN A O 1
ATOM 1815 N N . LYS A 1 216 ? -14.569 3.876 32.509 1.00 91.75 216 LYS A N 1
ATOM 1816 C CA . LYS A 1 216 ? -14.247 5.205 31.995 1.00 91.75 216 LYS A CA 1
ATOM 1817 C C . LYS A 1 216 ? -12.827 5.239 31.432 1.00 91.75 216 LYS A C 1
ATOM 1819 O O . LYS A 1 216 ? -12.650 5.623 30.279 1.00 91.75 216 LYS A O 1
ATOM 1824 N N . SER A 1 217 ? -11.854 4.723 32.181 1.00 91.25 217 SER A N 1
ATOM 1825 C CA . SER A 1 217 ? -10.454 4.620 31.753 1.00 91.25 217 SER A CA 1
ATOM 1826 C C . SER A 1 217 ? -10.300 3.768 30.490 1.00 91.25 217 SER A C 1
ATOM 1828 O O . SER A 1 217 ? -9.557 4.128 29.583 1.00 91.25 217 SER A O 1
ATOM 1830 N N . SER A 1 218 ? -11.048 2.665 30.374 1.00 89.75 218 SER A N 1
ATOM 1831 C CA . SER A 1 218 ? -11.046 1.820 29.172 1.00 89.75 218 SER A CA 1
ATOM 1832 C C . SER A 1 218 ? -11.590 2.556 27.940 1.00 89.75 218 SER A C 1
ATOM 1834 O O . SER A 1 218 ? -11.012 2.449 26.856 1.00 89.75 218 SER A O 1
ATOM 1836 N N . ILE A 1 219 ? -12.665 3.338 28.093 1.00 90.69 219 ILE A N 1
ATOM 1837 C CA . ILE A 1 219 ? -13.228 4.166 27.014 1.00 90.69 219 ILE A CA 1
ATOM 1838 C C . ILE A 1 219 ? -12.255 5.284 26.622 1.00 90.69 219 ILE A C 1
ATOM 1840 O O . ILE A 1 219 ? -12.038 5.517 25.432 1.00 90.69 219 ILE A O 1
ATOM 1844 N N . GLU A 1 220 ? -11.653 5.962 27.599 1.00 92.25 220 GLU A N 1
ATOM 1845 C CA . GLU A 1 220 ? -10.673 7.025 27.366 1.00 92.25 220 GLU A CA 1
ATOM 1846 C C . GLU A 1 220 ? -9.429 6.493 26.651 1.00 92.25 220 GLU A C 1
ATOM 1848 O O . GLU A 1 220 ? -8.999 7.081 25.658 1.00 92.25 220 GLU A O 1
ATOM 1853 N N . LEU A 1 221 ? -8.908 5.340 27.077 1.00 91.75 221 LEU A N 1
ATOM 1854 C CA . LEU A 1 221 ? -7.769 4.689 26.439 1.00 91.75 221 LEU A CA 1
ATOM 1855 C C . LEU A 1 221 ? -8.099 4.256 25.008 1.00 91.75 221 LEU A C 1
ATOM 1857 O O . LEU A 1 221 ? -7.339 4.550 24.088 1.00 91.75 221 LEU A O 1
ATOM 1861 N N . LYS A 1 222 ? -9.267 3.639 24.788 1.00 93.12 222 LYS A N 1
ATOM 1862 C CA . LYS A 1 222 ? -9.754 3.296 23.443 1.00 93.12 222 LYS A CA 1
ATOM 1863 C C . LYS A 1 222 ? -9.817 4.533 22.544 1.00 93.12 222 LYS A C 1
ATOM 1865 O O . LYS A 1 222 ? -9.349 4.499 21.408 1.00 93.12 222 LYS A O 1
ATOM 1870 N N . ARG A 1 223 ? -10.381 5.634 23.051 1.00 93.06 223 ARG A N 1
ATOM 1871 C CA . ARG A 1 223 ? -10.496 6.900 22.317 1.00 93.06 223 ARG A CA 1
ATOM 1872 C C . ARG A 1 223 ? -9.126 7.505 22.018 1.00 93.06 223 ARG A C 1
ATOM 1874 O O . ARG A 1 223 ? -8.925 7.998 20.912 1.00 93.06 223 ARG A O 1
ATOM 1881 N N . LYS A 1 224 ? -8.197 7.457 22.975 1.00 92.94 224 LYS A N 1
ATOM 1882 C CA . LYS A 1 224 ? -6.813 7.910 22.803 1.00 92.94 224 LYS A CA 1
ATOM 1883 C C . LYS A 1 224 ? -6.130 7.130 21.681 1.00 92.94 224 LYS A C 1
ATOM 1885 O O . LYS A 1 224 ? -5.635 7.757 20.755 1.00 92.94 224 LYS A O 1
ATOM 1890 N N . ILE A 1 225 ? -6.182 5.795 21.721 1.00 92.81 225 ILE A N 1
ATOM 1891 C CA . ILE A 1 225 ? -5.621 4.926 20.673 1.00 92.81 225 ILE A CA 1
ATOM 1892 C C . ILE A 1 225 ? -6.216 5.290 19.309 1.00 92.81 225 ILE A C 1
ATOM 1894 O O . ILE A 1 225 ? -5.471 5.546 18.367 1.00 92.81 225 ILE A O 1
ATOM 1898 N N . PHE A 1 226 ? -7.547 5.371 19.220 1.00 93.94 226 PHE A N 1
ATOM 1899 C CA . PHE A 1 226 ? -8.252 5.715 17.985 1.00 93.94 226 PHE A CA 1
ATOM 1900 C C . PHE A 1 226 ? -7.793 7.060 17.404 1.00 93.94 226 PHE A C 1
ATOM 1902 O O . PHE A 1 226 ? -7.457 7.138 16.226 1.00 93.94 226 PHE A O 1
ATOM 1909 N N . MET A 1 227 ? -7.725 8.112 18.225 1.00 93.81 227 MET A N 1
ATOM 1910 C CA . MET A 1 227 ? -7.276 9.430 17.763 1.00 93.81 227 MET A CA 1
ATOM 1911 C C . MET A 1 227 ? -5.803 9.428 17.352 1.00 93.81 227 MET A C 1
ATOM 1913 O O . MET A 1 227 ? -5.477 9.956 16.295 1.00 93.81 227 MET A O 1
ATOM 1917 N N . SER A 1 228 ? -4.929 8.777 18.126 1.00 93.31 228 SER A N 1
ATOM 1918 C CA . SER A 1 228 ? -3.511 8.659 17.777 1.00 93.31 228 SER A CA 1
ATOM 1919 C C . SER A 1 228 ? -3.307 7.970 16.428 1.00 93.31 228 SER A C 1
ATOM 1921 O O . SER A 1 228 ? -2.480 8.421 15.646 1.00 93.31 228 SER A O 1
ATOM 1923 N N . ILE A 1 229 ? -4.093 6.935 16.112 1.00 93.06 229 ILE A N 1
ATOM 1924 C CA . ILE A 1 229 ? -4.059 6.277 14.796 1.00 93.06 229 ILE A CA 1
ATOM 1925 C C . ILE A 1 229 ? -4.462 7.248 13.681 1.00 93.06 229 ILE A C 1
ATOM 1927 O O . ILE A 1 229 ? -3.786 7.315 12.657 1.00 93.06 229 ILE A O 1
ATOM 1931 N N . LEU A 1 230 ? -5.542 8.012 13.875 1.00 92.88 230 LEU A N 1
ATOM 1932 C CA . LEU A 1 230 ? -6.032 8.971 12.878 1.00 92.88 230 LEU A CA 1
ATOM 1933 C C . LEU A 1 230 ? -5.074 10.147 12.636 1.00 92.88 230 LEU A C 1
ATOM 1935 O O . LEU A 1 230 ? -5.128 10.768 11.572 1.00 92.88 230 LEU A O 1
ATOM 1939 N N . ASP A 1 231 ? -4.206 10.457 13.597 1.00 94.31 231 ASP A N 1
ATOM 1940 C CA . ASP A 1 231 ? -3.218 11.526 13.464 1.00 94.31 231 ASP A CA 1
ATOM 1941 C C . ASP A 1 231 ? -1.942 11.084 12.727 1.00 94.31 231 ASP A C 1
ATOM 1943 O O . ASP A 1 231 ? -1.292 11.927 12.108 1.00 94.31 231 ASP A O 1
ATOM 1947 N N . ILE A 1 232 ? -1.615 9.783 12.683 1.00 94.69 232 ILE A N 1
ATOM 1948 C CA . ILE A 1 232 ? -0.412 9.272 11.992 1.00 94.69 232 ILE A CA 1
ATOM 1949 C C . ILE A 1 232 ? -0.346 9.731 10.522 1.00 94.69 232 ILE A C 1
ATOM 1951 O O . ILE A 1 232 ? 0.665 10.328 10.145 1.00 94.69 232 ILE A O 1
ATOM 1955 N N . PRO A 1 233 ? -1.389 9.553 9.682 1.00 93.12 233 PRO A N 1
ATOM 1956 C CA . PRO A 1 233 ? -1.343 10.009 8.292 1.00 93.12 233 PRO A CA 1
ATOM 1957 C C . PRO A 1 233 ? -1.096 11.514 8.145 1.00 93.12 233 PRO A C 1
ATOM 1959 O O . PRO A 1 233 ? -0.479 11.953 7.176 1.00 93.12 233 PRO A O 1
ATOM 1962 N N . ARG A 1 234 ? -1.552 12.312 9.120 1.00 91.12 234 ARG A N 1
ATOM 1963 C CA . ARG A 1 234 ? -1.367 13.770 9.138 1.00 91.12 234 ARG A CA 1
ATOM 1964 C C . ARG A 1 234 ? 0.063 14.155 9.495 1.00 91.12 234 ARG A C 1
ATOM 1966 O O . ARG A 1 234 ? 0.566 15.147 8.980 1.00 91.12 234 ARG A O 1
ATOM 1973 N N . SER A 1 235 ? 0.713 13.382 10.363 1.00 94.81 235 SER A N 1
ATOM 1974 C CA . SER A 1 235 ? 2.118 13.578 10.730 1.00 94.81 235 SER A CA 1
ATOM 1975 C C . SER A 1 235 ? 3.086 13.178 9.614 1.00 94.81 235 SER A C 1
ATOM 1977 O O . SER A 1 235 ? 4.194 13.706 9.561 1.00 94.81 235 SER A O 1
ATOM 1979 N N . TYR A 1 236 ? 2.670 12.288 8.707 1.00 95.38 236 TYR A N 1
ATOM 1980 C CA . TYR A 1 236 ? 3.509 11.766 7.624 1.00 95.38 236 TYR A CA 1
ATOM 1981 C C . TYR A 1 236 ? 2.836 11.901 6.244 1.00 95.38 236 TYR A C 1
ATOM 1983 O O . TYR A 1 236 ? 2.595 10.887 5.582 1.00 95.38 236 TYR A O 1
ATOM 1991 N N . PRO A 1 237 ? 2.549 13.128 5.766 1.00 92.69 237 PRO A N 1
ATOM 1992 C CA . PRO A 1 237 ? 1.743 13.352 4.562 1.00 92.69 237 PRO A CA 1
ATOM 1993 C C . PRO A 1 237 ? 2.382 12.809 3.276 1.00 92.69 237 PRO A C 1
ATOM 1995 O O . PRO A 1 237 ? 1.655 12.383 2.383 1.00 92.69 237 PRO A O 1
ATOM 1998 N N . ASN A 1 238 ? 3.719 12.777 3.188 1.00 93.44 238 ASN A N 1
ATOM 1999 C CA . ASN A 1 238 ? 4.439 12.216 2.036 1.00 93.44 238 ASN A CA 1
ATOM 2000 C C . ASN A 1 238 ? 4.459 10.680 2.032 1.00 93.44 238 ASN A C 1
ATOM 2002 O O . ASN A 1 238 ? 4.628 10.072 0.982 1.00 93.44 238 ASN A O 1
ATOM 2006 N N . ALA A 1 239 ? 4.287 10.047 3.194 1.00 95.50 239 ALA A N 1
ATOM 2007 C CA . ALA A 1 239 ? 4.346 8.596 3.369 1.00 95.50 239 ALA A CA 1
ATOM 2008 C C . ALA A 1 239 ? 2.983 8.007 3.761 1.00 95.50 239 ALA A C 1
ATOM 2010 O O . ALA A 1 239 ? 2.920 6.933 4.348 1.00 95.50 239 ALA A O 1
ATOM 2011 N N . SER A 1 240 ? 1.893 8.715 3.462 1.00 96.31 240 SER A N 1
ATOM 2012 C CA . SER A 1 240 ? 0.534 8.271 3.765 1.00 96.31 240 SER A CA 1
ATOM 2013 C C . SER A 1 240 ? -0.422 8.717 2.669 1.00 96.31 240 SER A C 1
ATOM 2015 O O . SER A 1 240 ? -0.276 9.811 2.124 1.00 96.31 240 SER A O 1
ATOM 2017 N N . VAL A 1 241 ? -1.424 7.900 2.366 1.00 96.00 241 VAL A N 1
ATOM 2018 C CA . VAL A 1 241 ? -2.529 8.255 1.467 1.00 96.00 241 VAL A CA 1
ATOM 2019 C C . VAL A 1 241 ? -3.842 8.042 2.194 1.00 96.00 241 VAL A C 1
ATOM 2021 O O . VAL A 1 241 ? -4.036 6.985 2.787 1.00 96.00 241 VAL A O 1
ATOM 2024 N N . PHE A 1 242 ? -4.734 9.029 2.146 1.00 94.19 242 PHE A N 1
ATOM 2025 C CA . PHE A 1 242 ? -6.114 8.874 2.606 1.00 94.19 242 PHE A CA 1
ATOM 2026 C C . PHE A 1 242 ? -7.018 8.659 1.392 1.00 94.19 242 PHE A C 1
ATOM 2028 O O . PHE A 1 242 ? -7.263 9.589 0.624 1.00 94.19 242 PHE A O 1
ATOM 2035 N N . ILE A 1 243 ? -7.476 7.424 1.195 1.00 93.00 243 ILE A N 1
ATOM 2036 C CA . ILE A 1 243 ? -8.099 6.977 -0.057 1.00 93.00 243 ILE A CA 1
ATOM 2037 C C . ILE A 1 243 ? -9.401 7.733 -0.339 1.00 93.00 243 ILE A C 1
ATOM 2039 O O . ILE A 1 243 ? -9.621 8.169 -1.469 1.00 93.00 243 ILE A O 1
ATOM 2043 N N . GLU A 1 244 ? -10.218 7.961 0.689 1.00 89.06 244 GLU A N 1
ATOM 2044 C CA . GLU A 1 244 ? -11.495 8.674 0.581 1.00 89.06 244 GLU A CA 1
ATOM 2045 C C . GLU A 1 244 ? -11.334 10.126 0.139 1.00 89.06 244 GLU A C 1
ATOM 2047 O O . GLU A 1 244 ? -12.191 10.668 -0.550 1.00 89.06 244 GLU A O 1
ATOM 2052 N N . PHE A 1 245 ? -10.246 10.769 0.558 1.00 86.12 245 PHE A N 1
ATOM 2053 C CA . PHE A 1 245 ? -9.991 12.172 0.252 1.00 86.12 245 PHE A CA 1
ATOM 2054 C C . PHE A 1 245 ? -9.236 12.352 -1.062 1.00 86.12 245 PHE A C 1
ATOM 2056 O O . PHE A 1 245 ? -9.463 13.316 -1.787 1.00 86.12 245 PHE A O 1
ATOM 2063 N N . GLU A 1 246 ? -8.306 11.445 -1.358 1.00 87.25 246 GLU A N 1
ATOM 2064 C CA . GLU A 1 246 ? -7.427 11.567 -2.520 1.00 87.25 246 GLU A CA 1
ATOM 2065 C C . GLU A 1 246 ? -8.014 10.928 -3.774 1.00 87.25 246 GLU A C 1
ATOM 2067 O O . GLU A 1 246 ? -7.625 11.291 -4.888 1.00 87.25 246 GLU A O 1
ATOM 2072 N N . SER A 1 247 ? -8.939 9.981 -3.624 1.00 78.56 247 SER A N 1
ATOM 2073 C CA . SER A 1 247 ? -9.652 9.412 -4.755 1.00 78.56 247 SER A CA 1
ATOM 2074 C C . SER A 1 247 ? -10.966 10.165 -4.971 1.00 78.56 247 SER A C 1
ATOM 2076 O O . SER A 1 247 ? -11.721 10.416 -4.041 1.00 78.56 247 SER A O 1
ATOM 2078 N N . MET A 1 248 ? -11.271 10.494 -6.224 1.00 62.44 248 MET A N 1
ATOM 2079 C CA . MET A 1 248 ? -12.516 11.176 -6.606 1.00 62.44 248 MET A CA 1
ATOM 2080 C C . MET A 1 248 ? -13.750 10.244 -6.554 1.00 62.44 248 MET A C 1
ATOM 2082 O O . MET A 1 248 ? -14.743 10.507 -7.231 1.00 62.44 248 MET A O 1
ATOM 2086 N N . HIS A 1 249 ? -13.686 9.122 -5.826 1.00 65.25 249 HIS A N 1
ATOM 2087 C CA . HIS A 1 249 ? -14.793 8.169 -5.713 1.00 65.25 249 HIS A CA 1
ATOM 2088 C C . HIS A 1 249 ? -15.749 8.562 -4.592 1.00 65.25 249 HIS A C 1
ATOM 2090 O O . HIS A 1 249 ? -15.350 9.086 -3.557 1.00 65.25 249 HIS A O 1
ATOM 2096 N N . ASN A 1 250 ? -17.027 8.236 -4.781 1.00 57.19 250 ASN A N 1
ATOM 2097 C CA . ASN A 1 250 ? -18.010 8.296 -3.710 1.00 57.19 250 ASN A CA 1
ATOM 2098 C C . ASN A 1 250 ? -17.920 7.006 -2.894 1.00 57.19 250 ASN A C 1
ATOM 2100 O O . ASN A 1 250 ? -18.326 5.943 -3.361 1.00 57.19 250 ASN A O 1
ATOM 2104 N N . PHE A 1 251 ? -17.385 7.107 -1.683 1.00 66.00 251 PHE A N 1
ATOM 2105 C CA . PHE A 1 251 ? -17.320 5.995 -0.742 1.00 66.00 251 PHE A CA 1
ATOM 2106 C C . PHE A 1 251 ? -18.660 5.863 -0.029 1.00 66.00 251 PHE A C 1
ATOM 2108 O O . PHE A 1 251 ? -19.182 6.831 0.524 1.00 66.00 251 PHE A O 1
ATOM 2115 N N . THR A 1 252 ? -19.237 4.666 -0.065 1.00 59.44 252 THR A N 1
ATOM 2116 C CA . THR A 1 252 ? -20.465 4.333 0.673 1.00 59.44 252 THR A CA 1
ATOM 2117 C C . THR A 1 252 ? -20.179 3.669 2.017 1.00 59.44 252 THR A C 1
ATOM 2119 O O . THR A 1 252 ? -21.086 3.540 2.841 1.00 59.44 252 THR A O 1
ATOM 2122 N N . ASP A 1 253 ? -18.936 3.241 2.234 1.00 65.38 253 ASP A N 1
ATOM 2123 C CA . ASP A 1 253 ? -18.530 2.502 3.422 1.00 65.38 253 ASP A CA 1
ATOM 2124 C C . ASP A 1 253 ? -18.224 3.458 4.578 1.00 65.38 253 ASP A C 1
ATOM 2126 O O . ASP A 1 253 ? -17.587 4.492 4.396 1.00 65.38 253 ASP A O 1
ATOM 2130 N N . LYS A 1 254 ? -18.653 3.092 5.793 1.00 80.38 254 LYS A N 1
ATOM 2131 C CA . LYS A 1 254 ? -18.376 3.832 7.044 1.00 80.38 254 LYS A CA 1
ATOM 2132 C C . LYS A 1 254 ? -16.953 3.588 7.566 1.00 80.38 254 LYS A C 1
ATOM 2134 O O . LYS A 1 254 ? -16.731 3.386 8.764 1.00 80.38 254 LYS A O 1
ATOM 2139 N N . GLN A 1 255 ? -16.000 3.480 6.652 1.00 86.06 255 GLN A N 1
ATOM 2140 C CA . GLN A 1 255 ? -14.612 3.165 6.944 1.00 86.06 255 GLN A CA 1
ATOM 2141 C C . GLN A 1 255 ? -13.704 4.137 6.209 1.00 86.06 255 GLN A C 1
ATOM 2143 O O . GLN A 1 255 ? -13.976 4.559 5.091 1.00 86.06 255 GLN A O 1
ATOM 2148 N N . ARG A 1 256 ? -12.600 4.459 6.868 1.00 89.75 256 ARG A N 1
ATOM 2149 C CA . ARG A 1 256 ? -11.495 5.248 6.348 1.00 89.75 256 ARG A CA 1
ATOM 2150 C C . ARG A 1 256 ? -10.384 4.302 5.972 1.00 89.75 256 ARG A C 1
ATOM 2152 O O . ARG A 1 256 ? -9.987 3.472 6.793 1.00 89.75 256 ARG A O 1
ATOM 2159 N N . HIS A 1 257 ? -9.847 4.479 4.780 1.00 92.44 257 HIS A N 1
ATOM 2160 C CA . HIS A 1 257 ? -8.743 3.685 4.294 1.00 92.44 257 HIS A CA 1
ATOM 2161 C C . HIS A 1 257 ? -7.500 4.564 4.206 1.00 92.44 257 HIS A C 1
ATOM 2163 O O . HIS A 1 257 ? -7.444 5.562 3.483 1.00 92.44 257 HIS A O 1
ATOM 2169 N N . TYR A 1 258 ? -6.481 4.180 4.965 1.00 94.44 258 TYR A N 1
ATOM 2170 C CA . TYR A 1 258 ? -5.164 4.795 4.912 1.00 94.44 258 TYR A CA 1
ATOM 2171 C C . TYR A 1 258 ? -4.180 3.822 4.292 1.00 94.44 258 TYR A C 1
ATOM 2173 O O . TYR A 1 258 ? -4.225 2.635 4.587 1.00 94.44 258 TYR A O 1
ATOM 2181 N N . ALA A 1 259 ? -3.277 4.304 3.452 1.00 95.38 259 ALA A N 1
ATOM 2182 C CA . ALA A 1 259 ? -2.250 3.463 2.861 1.00 95.38 259 ALA A CA 1
ATOM 2183 C C . ALA A 1 259 ? -0.851 3.998 3.153 1.00 95.38 259 ALA A C 1
ATOM 2185 O O . ALA A 1 259 ? -0.616 5.205 3.071 1.00 95.38 259 ALA A O 1
ATOM 2186 N N . PHE A 1 260 ? 0.072 3.088 3.464 1.00 95.88 260 PHE A N 1
ATOM 2187 C CA . PHE A 1 260 ? 1.457 3.400 3.817 1.00 95.88 260 PHE A CA 1
ATOM 2188 C C . PHE A 1 260 ? 2.442 2.642 2.912 1.00 95.88 260 PHE A C 1
ATOM 2190 O O . PHE A 1 260 ? 2.171 1.483 2.576 1.00 95.88 260 PHE A O 1
ATOM 2197 N N . PRO A 1 261 ? 3.580 3.253 2.525 1.00 95.19 261 PRO A N 1
ATOM 2198 C CA . PRO A 1 261 ? 4.608 2.608 1.714 1.00 95.19 261 PRO A CA 1
ATOM 2199 C C . PRO A 1 261 ? 5.052 1.261 2.280 1.00 95.19 261 PRO A C 1
ATOM 2201 O O . PRO A 1 261 ? 5.133 1.086 3.494 1.00 95.19 261 PRO A O 1
ATOM 2204 N N . CYS A 1 262 ? 5.381 0.319 1.398 1.00 91.81 262 CYS A N 1
ATOM 2205 C CA . CYS A 1 262 ? 5.878 -0.992 1.792 1.00 91.81 262 CYS A CA 1
ATOM 2206 C C . CYS A 1 262 ? 6.997 -1.481 0.866 1.00 91.81 262 CYS A C 1
ATOM 2208 O O . CYS A 1 262 ? 7.023 -1.151 -0.319 1.00 91.81 262 CYS A O 1
ATOM 2210 N N . GLY A 1 263 ? 7.909 -2.294 1.401 1.00 90.38 263 GLY A N 1
ATOM 2211 C CA . GLY A 1 263 ? 9.091 -2.766 0.682 1.00 90.38 263 GLY A CA 1
ATOM 2212 C C . GLY A 1 263 ? 10.259 -1.773 0.709 1.00 90.38 263 GLY A C 1
ATOM 2213 O O . GLY A 1 263 ? 10.209 -0.744 1.390 1.00 90.38 263 GLY A O 1
ATOM 2214 N N . ASP A 1 264 ? 11.327 -2.084 -0.029 1.00 92.31 264 ASP A N 1
ATOM 2215 C CA . ASP A 1 264 ? 12.541 -1.257 -0.056 1.00 92.31 264 ASP A CA 1
ATOM 2216 C C . ASP A 1 264 ? 12.222 0.116 -0.658 1.00 92.31 264 ASP A C 1
ATOM 2218 O O . ASP A 1 264 ? 11.663 0.225 -1.752 1.00 92.31 264 ASP A O 1
ATOM 2222 N N . ASN A 1 265 ? 12.510 1.155 0.125 1.00 91.81 265 ASN A N 1
ATOM 2223 C CA . ASN A 1 265 ? 12.095 2.543 -0.074 1.00 91.81 265 ASN A CA 1
ATOM 2224 C C . ASN A 1 265 ? 10.623 2.728 -0.518 1.00 91.81 265 ASN A C 1
ATOM 2226 O O . ASN A 1 265 ? 10.280 3.739 -1.128 1.00 91.81 265 ASN A O 1
ATOM 2230 N N . GLY A 1 266 ? 9.728 1.782 -0.210 1.00 92.56 266 GLY A N 1
ATOM 2231 C CA . GLY A 1 266 ? 8.326 1.828 -0.630 1.00 92.56 266 GLY A CA 1
ATOM 2232 C C . GLY A 1 266 ? 8.058 1.495 -2.104 1.00 92.56 266 GLY A C 1
ATOM 2233 O O . GLY A 1 266 ? 6.980 1.834 -2.584 1.00 92.56 266 GLY A O 1
ATOM 2234 N N . LEU A 1 267 ? 9.023 0.904 -2.822 1.00 94.25 267 LEU A N 1
ATOM 2235 C CA . LEU A 1 267 ? 8.934 0.644 -4.267 1.00 94.25 267 LEU A CA 1
ATOM 2236 C C . LEU A 1 267 ? 8.719 -0.826 -4.630 1.00 94.25 267 LEU A C 1
ATOM 2238 O O . LEU A 1 267 ? 8.301 -1.115 -5.740 1.00 94.25 267 LEU A O 1
ATOM 2242 N N . THR A 1 268 ? 9.049 -1.775 -3.753 1.00 93.88 268 THR A N 1
ATOM 2243 C CA . THR A 1 268 ? 9.082 -3.198 -4.143 1.00 93.88 268 THR A CA 1
ATOM 2244 C C . THR A 1 268 ? 7.791 -3.956 -3.851 1.00 93.88 268 THR A C 1
ATOM 2246 O O . THR A 1 268 ? 7.640 -5.095 -4.290 1.00 93.88 268 THR A O 1
ATOM 2249 N N . ARG A 1 269 ? 6.848 -3.362 -3.109 1.00 93.00 269 ARG A N 1
ATOM 2250 C CA . ARG A 1 269 ? 5.584 -4.005 -2.721 1.00 93.00 269 ARG A CA 1
ATOM 2251 C C . ARG A 1 269 ? 4.420 -3.027 -2.775 1.00 93.00 269 ARG A C 1
ATOM 2253 O O . ARG A 1 269 ? 4.600 -1.817 -2.652 1.00 93.00 269 ARG A O 1
ATOM 2260 N N . LEU A 1 270 ? 3.211 -3.571 -2.907 1.00 94.75 270 LEU A N 1
ATOM 2261 C CA . LEU A 1 270 ? 2.000 -2.774 -2.748 1.00 94.75 270 LEU A CA 1
ATOM 2262 C C . LEU A 1 270 ? 1.901 -2.207 -1.318 1.00 94.75 270 LEU A C 1
ATOM 2264 O O . LEU A 1 270 ? 2.378 -2.842 -0.373 1.00 94.75 270 LEU A O 1
ATOM 2268 N N . PRO A 1 271 ? 1.268 -1.034 -1.139 1.00 95.19 271 PRO A N 1
ATOM 2269 C CA . PRO A 1 271 ? 1.148 -0.382 0.157 1.00 95.19 271 PRO A CA 1
ATOM 2270 C C . PRO A 1 271 ? 0.380 -1.233 1.167 1.00 95.19 271 PRO A C 1
ATOM 2272 O O . PRO A 1 271 ? -0.537 -1.985 0.817 1.00 95.19 271 PRO A O 1
ATOM 2275 N N . ILE A 1 272 ? 0.709 -1.047 2.442 1.00 93.06 272 ILE A N 1
ATOM 2276 C CA . ILE A 1 272 ? -0.104 -1.574 3.537 1.00 93.06 272 ILE A CA 1
ATOM 2277 C C . ILE A 1 272 ? -1.367 -0.731 3.608 1.00 93.06 272 ILE A C 1
ATOM 2279 O O . ILE A 1 272 ? -1.278 0.485 3.769 1.00 93.06 272 ILE A O 1
ATOM 2283 N N . LEU A 1 273 ? -2.521 -1.379 3.479 1.00 92.12 273 LEU A N 1
ATOM 2284 C CA . LEU A 1 273 ? -3.826 -0.740 3.555 1.00 92.12 273 LEU A CA 1
ATOM 2285 C C . LEU A 1 273 ? -4.388 -0.933 4.961 1.00 92.12 273 LEU A C 1
ATOM 2287 O O . LEU A 1 273 ? -4.496 -2.054 5.439 1.00 92.12 273 LEU A O 1
ATOM 2291 N N . LEU A 1 274 ? -4.749 0.164 5.605 1.00 91.19 274 LEU A N 1
ATOM 2292 C CA . LEU A 1 274 ? -5.300 0.210 6.942 1.00 91.19 274 LEU A CA 1
ATOM 2293 C C . LEU A 1 274 ? -6.757 0.664 6.883 1.00 91.19 274 LEU A C 1
ATOM 2295 O O . LEU A 1 274 ? -7.024 1.811 6.523 1.00 91.19 274 LEU A O 1
ATOM 2299 N N . SER A 1 275 ? -7.673 -0.201 7.309 1.00 89.88 275 SER A N 1
ATOM 2300 C CA . SER A 1 275 ? -9.096 0.127 7.430 1.00 89.88 275 SER A CA 1
ATOM 2301 C C . SER A 1 275 ? -9.423 0.529 8.868 1.00 89.88 275 SER A C 1
ATOM 2303 O O . SER A 1 275 ? -9.217 -0.241 9.807 1.00 89.88 275 SER A O 1
ATOM 2305 N N . VAL A 1 276 ? -9.931 1.747 9.054 1.00 91.19 276 VAL A N 1
ATOM 2306 C CA . VAL A 1 276 ? -10.335 2.289 10.358 1.00 91.19 276 VAL A CA 1
ATOM 2307 C C . VAL A 1 276 ? -11.807 2.696 10.293 1.00 91.19 276 VAL A C 1
ATOM 2309 O O . VAL A 1 276 ? -12.172 3.443 9.390 1.00 91.19 276 VAL A O 1
ATOM 2312 N N . PRO A 1 277 ? -12.672 2.282 11.233 1.00 90.19 277 PRO A N 1
ATOM 2313 C CA . PRO A 1 277 ? -14.052 2.762 11.273 1.00 90.19 277 PRO A CA 1
ATOM 2314 C C . PRO A 1 277 ? -14.135 4.287 11.402 1.00 90.19 277 PRO A C 1
ATOM 2316 O O . PRO A 1 277 ? -13.310 4.912 12.070 1.00 90.19 277 PRO A O 1
ATOM 2319 N N . ASP A 1 278 ? -15.176 4.895 10.834 1.00 85.62 278 ASP A N 1
ATOM 2320 C CA . ASP A 1 278 ? -15.388 6.345 10.935 1.00 85.62 278 ASP A CA 1
ATOM 2321 C C . ASP A 1 278 ? -15.619 6.830 12.368 1.00 85.62 278 ASP A C 1
ATOM 2323 O O . ASP A 1 278 ? -15.359 7.993 12.701 1.00 85.62 278 ASP A O 1
ATOM 2327 N N . THR A 1 279 ? -16.128 5.939 13.219 1.00 85.38 279 THR A N 1
ATOM 2328 C CA . THR A 1 279 ? -16.507 6.247 14.592 1.00 85.38 279 THR A CA 1
ATOM 2329 C C . THR A 1 279 ? -15.713 5.415 15.592 1.00 85.38 279 THR A C 1
ATOM 2331 O O . THR A 1 279 ? -15.529 4.207 15.445 1.00 85.38 279 THR A O 1
ATOM 2334 N N . TYR A 1 280 ? -15.300 6.050 16.691 1.00 86.00 280 TYR A N 1
ATOM 2335 C CA . TYR A 1 280 ? -14.586 5.360 17.771 1.00 86.00 280 TYR A CA 1
ATOM 2336 C C . TYR A 1 280 ? -15.446 4.281 18.459 1.00 86.00 280 TYR A C 1
ATOM 2338 O O . TYR A 1 280 ? -14.921 3.396 19.137 1.00 86.00 280 TYR A O 1
ATOM 2346 N N . THR A 1 281 ? -16.775 4.362 18.340 1.00 87.00 281 THR A N 1
ATOM 2347 C CA . THR A 1 281 ? -17.707 3.382 18.909 1.00 87.00 281 THR A CA 1
ATOM 2348 C C . THR A 1 281 ? -17.543 2.020 18.251 1.00 87.00 281 THR A C 1
ATOM 2350 O O . THR A 1 281 ? -17.487 1.023 18.967 1.00 87.00 281 THR A O 1
ATOM 2353 N N . GLU A 1 282 ? -17.373 2.001 16.929 1.00 87.56 282 GLU A N 1
ATOM 2354 C CA . GLU A 1 282 ? -17.216 0.795 16.106 1.00 87.56 282 GLU A CA 1
ATOM 2355 C C . GLU A 1 282 ? -15.774 0.262 16.092 1.00 87.56 282 GLU A C 1
ATOM 2357 O O . GLU A 1 282 ? -15.544 -0.881 15.724 1.00 87.56 282 GLU A O 1
ATOM 2362 N N . PHE A 1 283 ? -14.799 1.059 16.533 1.00 91.31 283 PHE A N 1
ATOM 2363 C CA . PHE A 1 283 ? -13.403 0.635 16.635 1.00 91.31 283 PHE A CA 1
ATOM 2364 C C . PHE A 1 283 ? -13.228 -0.515 17.643 1.00 91.31 283 PHE A C 1
ATOM 2366 O O . PHE A 1 283 ? -13.683 -0.402 18.778 1.00 91.31 283 PHE A O 1
ATOM 2373 N N . ASP A 1 284 ? -12.532 -1.594 17.297 1.00 89.94 284 ASP A N 1
ATOM 2374 C CA . ASP A 1 284 ? -12.092 -2.621 18.253 1.00 89.94 284 ASP A CA 1
ATOM 2375 C C . ASP A 1 284 ? -10.561 -2.686 18.242 1.00 89.94 284 ASP A C 1
ATOM 2377 O O . ASP A 1 284 ? -9.943 -2.904 17.205 1.00 89.94 284 ASP A O 1
ATOM 2381 N N . VAL A 1 285 ? -9.944 -2.459 19.406 1.00 89.50 285 VAL A N 1
ATOM 2382 C CA . VAL A 1 285 ? -8.481 -2.369 19.546 1.00 89.50 285 VAL A CA 1
ATOM 2383 C C . VAL A 1 285 ? -7.799 -3.711 19.257 1.00 89.50 285 VAL A C 1
ATOM 2385 O O . VAL A 1 285 ? -6.705 -3.734 18.698 1.00 89.50 285 VAL A O 1
ATOM 2388 N N . GLU A 1 286 ? -8.419 -4.829 19.643 1.00 89.31 286 GLU A N 1
ATOM 2389 C CA . GLU A 1 286 ? -7.838 -6.165 19.471 1.00 89.31 286 GLU A CA 1
ATOM 2390 C C . GLU A 1 286 ? -7.968 -6.641 18.029 1.00 89.31 286 GLU A C 1
ATOM 2392 O O . GLU A 1 286 ? -6.997 -7.151 17.470 1.00 89.31 286 GLU A O 1
ATOM 2397 N N . GLU A 1 287 ? -9.141 -6.443 17.423 1.00 88.31 287 GLU A N 1
ATOM 2398 C CA . GLU A 1 287 ? -9.363 -6.747 16.006 1.00 88.31 287 GLU A CA 1
ATOM 2399 C C . GLU A 1 287 ? -8.420 -5.922 15.129 1.00 88.31 287 GLU A C 1
ATOM 2401 O O . GLU A 1 287 ? -7.720 -6.464 14.276 1.00 88.31 287 GLU A O 1
ATOM 2406 N N . PHE A 1 288 ? -8.306 -4.627 15.419 1.00 87.94 288 PHE A N 1
ATOM 2407 C CA . PHE A 1 288 ? -7.392 -3.733 14.727 1.00 87.94 288 PHE A CA 1
ATOM 2408 C C . PHE A 1 288 ? -5.923 -4.157 14.862 1.00 87.94 288 PHE A C 1
ATOM 2410 O O . PHE A 1 288 ? -5.192 -4.200 13.872 1.00 87.94 288 PHE A O 1
ATOM 2417 N N . ASN A 1 289 ? -5.481 -4.519 16.072 1.00 88.56 289 ASN A N 1
ATOM 2418 C CA . ASN A 1 289 ? -4.131 -5.039 16.280 1.00 88.56 289 ASN A CA 1
ATOM 2419 C C . ASN A 1 289 ? -3.904 -6.348 15.505 1.00 88.56 289 ASN A C 1
ATOM 2421 O O . ASN A 1 289 ? -2.849 -6.519 14.902 1.00 88.56 289 ASN A O 1
ATOM 2425 N N . ALA A 1 290 ? -4.877 -7.262 15.488 1.00 86.50 290 ALA A N 1
ATOM 2426 C CA . ALA A 1 290 ? -4.766 -8.512 14.741 1.00 86.50 290 ALA A CA 1
ATOM 2427 C C . ALA A 1 290 ? -4.634 -8.271 13.227 1.00 86.50 290 ALA A C 1
ATOM 2429 O O . ALA A 1 290 ? -3.771 -8.881 12.596 1.00 86.50 290 ALA A O 1
ATOM 2430 N N . LEU A 1 291 ? -5.430 -7.352 12.670 1.00 82.62 291 LEU A N 1
ATOM 2431 C CA . LEU A 1 291 ? -5.369 -6.955 11.259 1.00 82.62 291 LEU A CA 1
ATOM 2432 C C . LEU A 1 291 ? -3.999 -6.375 10.894 1.00 82.62 291 LEU A C 1
ATOM 2434 O O . LEU A 1 291 ? -3.353 -6.846 9.964 1.00 82.62 291 LEU A O 1
ATOM 2438 N N . ILE A 1 292 ? -3.501 -5.427 11.688 1.00 82.44 292 ILE A N 1
ATOM 2439 C CA . ILE A 1 292 ? -2.190 -4.810 11.455 1.00 82.44 292 ILE A CA 1
ATOM 2440 C C . ILE A 1 292 ? -1.063 -5.832 11.525 1.00 82.44 292 ILE A C 1
ATOM 2442 O O . ILE A 1 292 ? -0.170 -5.823 10.683 1.00 82.44 292 ILE A O 1
ATOM 2446 N N . GLN A 1 293 ? -1.082 -6.719 12.520 1.00 82.06 293 GLN A N 1
ATOM 2447 C CA . GLN A 1 293 ? -0.066 -7.762 12.638 1.00 82.06 293 GLN A CA 1
ATOM 2448 C C . GLN A 1 293 ? -0.129 -8.729 11.455 1.00 82.06 293 GLN A C 1
ATOM 2450 O O . GLN A 1 293 ? 0.912 -9.168 10.974 1.00 82.06 293 GLN A O 1
ATOM 2455 N N . TYR A 1 294 ? -1.326 -9.057 10.964 1.00 79.00 294 TYR A N 1
ATOM 2456 C CA . TYR A 1 294 ? -1.485 -9.879 9.771 1.00 79.00 294 TYR A CA 1
ATOM 2457 C C . TYR A 1 294 ? -0.859 -9.202 8.547 1.00 79.00 294 TYR A C 1
ATOM 2459 O O . TYR A 1 294 ? 0.046 -9.777 7.937 1.00 79.00 294 TYR A O 1
ATOM 2467 N N . ASP A 1 295 ? -1.259 -7.967 8.241 1.00 72.81 295 ASP A N 1
ATOM 2468 C CA . ASP A 1 295 ? -0.746 -7.244 7.078 1.00 72.81 295 ASP A CA 1
ATOM 2469 C C . ASP A 1 295 ? 0.764 -7.020 7.169 1.00 72.81 295 ASP A C 1
ATOM 2471 O O . ASP A 1 295 ? 1.465 -7.246 6.190 1.00 72.81 295 ASP A O 1
ATOM 2475 N N . LEU A 1 296 ? 1.295 -6.686 8.350 1.00 70.62 296 LEU A N 1
ATOM 2476 C CA . LEU A 1 296 ? 2.731 -6.478 8.553 1.00 70.62 296 LEU A CA 1
ATOM 2477 C C . LEU A 1 296 ? 3.556 -7.761 8.466 1.00 70.62 296 LEU A C 1
ATOM 2479 O O . LEU A 1 296 ? 4.690 -7.735 7.989 1.00 70.62 296 LEU A O 1
ATOM 2483 N N . ASN A 1 297 ? 3.023 -8.896 8.918 1.00 64.81 297 ASN A N 1
ATOM 2484 C CA . ASN A 1 297 ? 3.733 -10.175 8.848 1.00 64.81 297 ASN A CA 1
ATOM 2485 C C . ASN A 1 297 ? 3.742 -10.739 7.422 1.00 64.81 297 ASN A C 1
ATOM 2487 O O . ASN A 1 297 ? 4.751 -11.294 6.985 1.00 64.81 297 ASN A O 1
ATOM 2491 N N . PHE A 1 298 ? 2.666 -10.542 6.659 1.00 55.66 298 PHE A N 1
ATOM 2492 C CA . PHE A 1 298 ? 2.643 -10.878 5.234 1.00 55.66 29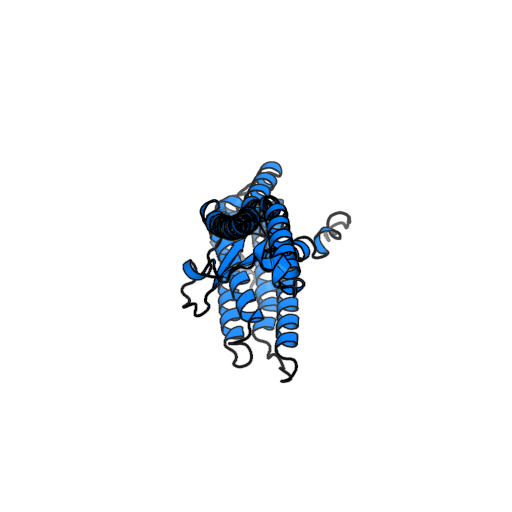8 PHE A CA 1
ATOM 2493 C C . PHE A 1 298 ? 3.419 -9.861 4.383 1.00 55.66 298 PHE A C 1
ATOM 2495 O O . PHE A 1 298 ? 4.044 -10.244 3.392 1.00 55.66 298 PHE A O 1
ATOM 2502 N N . SER A 1 299 ? 3.492 -8.595 4.805 1.00 50.62 299 SER A N 1
ATOM 2503 C CA . SER A 1 299 ? 4.286 -7.560 4.141 1.00 50.62 299 SER A CA 1
ATOM 2504 C C . SER A 1 299 ? 5.776 -7.599 4.495 1.00 50.62 299 SER A C 1
ATOM 2506 O O . SER A 1 299 ? 6.586 -7.096 3.728 1.00 50.62 299 SER A O 1
ATOM 2508 N N . SER A 1 300 ? 6.182 -8.244 5.589 1.00 37.00 300 SER A N 1
ATOM 2509 C CA . SER A 1 300 ? 7.594 -8.517 5.921 1.00 37.00 300 SER A CA 1
ATOM 2510 C C . SER A 1 300 ? 8.083 -9.873 5.396 1.00 37.00 300 SER A C 1
ATOM 2512 O O . SER A 1 300 ? 9.282 -10.128 5.378 1.00 37.00 300 SER A O 1
ATOM 2514 N N . SER A 1 301 ? 7.181 -10.738 4.909 1.00 32.28 301 SER A N 1
ATOM 2515 C CA . SER A 1 301 ? 7.513 -12.135 4.592 1.00 32.28 301 SER A CA 1
ATOM 2516 C C . SER A 1 301 ? 6.865 -12.679 3.309 1.00 32.28 301 SER A C 1
ATOM 2518 O O . SER A 1 301 ? 6.326 -13.786 3.308 1.00 32.28 301 SER A O 1
ATOM 2520 N N . SER A 1 302 ? 6.975 -11.990 2.170 1.00 32.50 302 SER A N 1
ATOM 2521 C CA . SER A 1 302 ? 7.034 -12.716 0.894 1.00 32.50 302 SER A CA 1
ATOM 2522 C C . SER A 1 302 ? 8.483 -13.148 0.671 1.00 32.50 302 SER A C 1
ATOM 2524 O O . SER A 1 302 ? 9.375 -12.305 0.668 1.00 32.50 302 SER A O 1
ATOM 2526 N N . ARG A 1 303 ? 8.712 -14.455 0.499 1.00 33.66 303 ARG A N 1
ATOM 2527 C CA . ARG A 1 303 ? 9.993 -15.186 0.338 1.00 33.66 303 ARG A CA 1
ATOM 2528 C C . ARG A 1 303 ? 11.053 -14.606 -0.630 1.00 33.66 303 ARG A C 1
ATOM 2530 O O . ARG A 1 303 ? 12.106 -15.217 -0.764 1.00 33.66 303 ARG A O 1
ATOM 2537 N N . ALA A 1 304 ? 10.826 -13.459 -1.264 1.00 36.97 304 ALA A N 1
ATOM 2538 C CA . ALA A 1 304 ? 11.783 -12.772 -2.128 1.00 36.97 304 ALA A CA 1
ATOM 2539 C C . ALA A 1 304 ? 12.984 -12.173 -1.365 1.00 36.97 304 ALA A C 1
ATOM 2541 O O . ALA A 1 304 ? 14.101 -12.221 -1.865 1.00 36.97 304 ALA A O 1
ATOM 2542 N N . GLU A 1 305 ? 12.810 -11.702 -0.124 1.00 35.31 305 GLU A N 1
ATOM 2543 C CA . GLU A 1 305 ? 13.918 -11.086 0.641 1.00 35.31 305 GLU A CA 1
ATOM 2544 C C . GLU A 1 305 ? 14.929 -12.090 1.222 1.00 35.31 305 GLU A C 1
ATOM 2546 O O . GLU A 1 305 ? 15.988 -11.688 1.690 1.00 35.31 305 GLU A O 1
ATOM 2551 N N . LYS A 1 306 ? 14.650 -13.401 1.168 1.00 32.44 306 LYS A N 1
ATOM 2552 C CA . LYS A 1 306 ? 15.577 -14.447 1.645 1.00 32.44 306 LYS A CA 1
ATOM 2553 C C . LYS A 1 306 ? 16.228 -15.285 0.543 1.00 32.44 306 LYS A C 1
ATOM 2555 O O . LYS A 1 306 ? 17.004 -16.171 0.874 1.00 32.44 306 LYS A O 1
ATOM 2560 N N . ILE A 1 307 ? 15.916 -15.046 -0.733 1.00 34.38 307 ILE A N 1
ATOM 2561 C CA . ILE A 1 307 ? 16.401 -15.893 -1.843 1.00 34.38 307 ILE A CA 1
ATOM 2562 C C . ILE A 1 307 ? 17.228 -15.105 -2.885 1.00 34.38 307 ILE A C 1
ATOM 2564 O O . ILE A 1 307 ? 17.758 -15.705 -3.805 1.00 34.38 307 ILE A O 1
ATOM 2568 N N . GLY A 1 308 ? 17.424 -13.786 -2.749 1.00 34.69 308 GLY A N 1
ATOM 2569 C CA . GLY A 1 308 ? 17.952 -12.972 -3.860 1.00 34.69 308 GLY A CA 1
ATOM 2570 C C . GLY A 1 308 ? 19.111 -12.013 -3.585 1.00 34.69 308 GLY A C 1
ATOM 2571 O O . GLY A 1 308 ? 19.218 -11.035 -4.317 1.00 34.69 308 GLY A O 1
ATOM 2572 N N . LEU A 1 309 ? 19.947 -12.220 -2.561 1.00 35.72 309 LEU A N 1
ATOM 2573 C CA . LEU A 1 309 ? 21.162 -11.397 -2.375 1.00 35.72 309 LEU A CA 1
ATOM 2574 C C . LEU A 1 309 ? 22.478 -12.181 -2.281 1.00 35.72 309 LEU A C 1
ATOM 2576 O O . LEU A 1 309 ? 23.528 -11.553 -2.323 1.00 35.72 309 LEU A O 1
ATOM 2580 N N . ASP A 1 310 ? 22.425 -13.514 -2.293 1.00 32.84 310 ASP A N 1
ATOM 2581 C CA . ASP A 1 310 ? 23.599 -14.382 -2.399 1.00 32.84 310 ASP A CA 1
ATOM 2582 C C . ASP A 1 310 ? 23.365 -15.415 -3.512 1.00 32.84 310 ASP A C 1
ATOM 2584 O O . ASP A 1 310 ? 23.060 -16.571 -3.237 1.00 32.84 310 ASP A O 1
ATOM 2588 N N . ASP A 1 311 ? 23.472 -15.014 -4.781 1.00 28.91 311 ASP A N 1
ATOM 2589 C CA . ASP A 1 311 ? 23.968 -15.960 -5.783 1.00 28.91 311 ASP A CA 1
ATOM 2590 C C . ASP A 1 311 ? 24.690 -15.231 -6.917 1.00 28.91 311 ASP A C 1
ATOM 2592 O O . ASP A 1 311 ? 24.125 -14.448 -7.685 1.00 28.91 311 ASP A O 1
ATOM 2596 N N . HIS A 1 312 ? 25.994 -15.476 -6.982 1.00 36.28 312 HIS A N 1
ATOM 2597 C CA . HIS A 1 312 ? 26.843 -15.077 -8.084 1.00 36.28 312 HIS A CA 1
ATOM 2598 C C . HIS A 1 312 ? 26.441 -15.882 -9.320 1.00 36.28 312 HIS A C 1
ATOM 2600 O O . HIS A 1 312 ? 26.687 -17.082 -9.396 1.00 36.28 312 HIS A O 1
ATOM 2606 N N . SER A 1 313 ? 25.901 -15.220 -10.338 1.00 26.58 313 SER A N 1
ATOM 2607 C CA . SER A 1 313 ? 25.911 -15.755 -11.699 1.00 26.58 313 SER A CA 1
ATOM 2608 C C . SER A 1 313 ? 26.376 -14.664 -12.664 1.00 26.58 313 SER A C 1
ATOM 2610 O O . SER A 1 313 ? 25.816 -13.567 -12.660 1.00 26.58 313 SER A O 1
ATOM 2612 N N . PRO A 1 314 ? 27.442 -14.913 -13.445 1.00 29.59 314 PRO A N 1
ATOM 2613 C CA . PRO A 1 314 ? 28.030 -13.913 -14.318 1.00 29.59 314 PRO A CA 1
ATOM 2614 C C . PRO A 1 314 ? 27.105 -13.658 -15.506 1.00 29.59 314 PRO A C 1
ATOM 2616 O O . PRO A 1 314 ? 26.676 -14.587 -16.188 1.00 29.59 314 PRO A O 1
ATOM 2619 N N . ILE A 1 315 ? 26.848 -12.382 -15.779 1.00 29.03 315 ILE A N 1
ATOM 2620 C CA . ILE A 1 315 ? 26.299 -11.934 -17.056 1.00 29.03 315 ILE A CA 1
ATOM 2621 C C . ILE A 1 315 ? 27.311 -12.348 -18.130 1.00 29.03 315 ILE A C 1
ATOM 2623 O O . ILE A 1 315 ? 28.430 -11.832 -18.179 1.00 29.03 315 ILE A O 1
ATOM 2627 N N . SER A 1 316 ? 26.950 -13.331 -18.954 1.00 26.94 316 SER A N 1
ATOM 2628 C CA . SER A 1 316 ? 27.743 -13.722 -20.112 1.00 26.94 316 SER A CA 1
ATOM 2629 C C . SER A 1 316 ? 27.613 -12.643 -21.182 1.00 26.94 316 SER A C 1
ATOM 2631 O O . SER A 1 316 ? 26.569 -12.521 -21.822 1.00 26.94 316 SER A O 1
ATOM 2633 N N . TYR A 1 317 ? 28.679 -11.880 -21.394 1.00 29.97 317 TYR A N 1
ATOM 2634 C CA . TYR A 1 317 ? 28.839 -11.086 -22.605 1.00 29.97 317 TYR A CA 1
ATOM 2635 C C . TYR A 1 317 ? 29.169 -12.036 -23.759 1.00 29.97 317 TYR A C 1
ATOM 2637 O O . TYR A 1 317 ? 30.251 -12.623 -23.797 1.00 29.97 317 TYR A O 1
ATOM 2645 N N . SER A 1 318 ? 28.238 -12.210 -24.691 1.00 27.95 318 SER A N 1
ATOM 2646 C CA . SER A 1 318 ? 28.566 -12.715 -26.023 1.00 27.95 318 SER A CA 1
ATOM 2647 C C . SER A 1 318 ? 29.068 -11.547 -26.874 1.00 27.95 318 SER A C 1
ATOM 2649 O O . SER A 1 318 ? 28.351 -10.561 -27.042 1.00 27.95 318 SER A O 1
ATOM 2651 N N . VAL A 1 319 ? 30.317 -11.688 -27.325 1.00 34.25 319 VAL A N 1
ATOM 2652 C CA . VAL A 1 319 ? 31.086 -10.807 -28.225 1.00 34.25 319 VAL A CA 1
ATOM 2653 C C . VAL A 1 319 ? 30.394 -10.604 -29.566 1.00 34.25 319 VAL A C 1
ATOM 2655 O O . VAL A 1 319 ? 29.842 -11.603 -30.084 1.00 34.25 319 VAL A O 1
#